Protein AF-A0A843FYZ8-F1 (afdb_monomer_lite)

Radius of gyration: 21.65 Å; chains: 1; bounding box: 60×44×58 Å

Structure (mmCIF, N/CA/C/O backbone):
data_AF-A0A843FYZ8-F1
#
_entry.id   AF-A0A843FYZ8-F1
#
loop_
_atom_site.group_PDB
_atom_site.id
_atom_site.type_symbol
_atom_site.label_atom_id
_atom_site.label_alt_id
_atom_site.label_comp_id
_atom_site.label_asym_id
_atom_site.label_entity_id
_atom_site.label_seq_id
_atom_site.pdbx_PDB_ins_code
_atom_site.Cartn_x
_atom_site.Cartn_y
_atom_site.Cartn_z
_atom_site.occupancy
_atom_site.B_iso_or_equiv
_atom_site.auth_seq_id
_atom_site.auth_comp_id
_atom_site.auth_asym_id
_atom_site.auth_atom_id
_atom_site.pdbx_PDB_model_num
ATOM 1 N N . MET A 1 1 ? 29.159 21.799 7.965 1.00 38.19 1 MET A N 1
ATOM 2 C CA . MET A 1 1 ? 28.535 21.183 6.776 1.00 38.19 1 MET A CA 1
ATOM 3 C C . MET A 1 1 ? 27.214 21.907 6.573 1.00 38.19 1 MET A C 1
ATOM 5 O O . MET A 1 1 ? 26.506 22.014 7.567 1.00 38.19 1 MET A O 1
ATOM 9 N N . PRO A 1 2 ? 26.897 22.479 5.401 1.00 47.19 2 PRO A N 1
ATOM 10 C CA . PRO A 1 2 ? 25.515 22.867 5.138 1.00 47.19 2 PRO A CA 1
ATOM 11 C C . PRO A 1 2 ? 24.650 21.601 5.172 1.00 47.19 2 PRO A C 1
ATOM 13 O O . PRO A 1 2 ? 25.085 20.563 4.667 1.00 47.19 2 PRO A O 1
ATOM 16 N N . ASP A 1 3 ? 23.478 21.662 5.805 1.00 55.66 3 ASP A N 1
ATOM 17 C CA . ASP A 1 3 ? 22.555 20.526 5.846 1.00 55.66 3 ASP A CA 1
ATOM 18 C C . ASP A 1 3 ? 22.168 20.144 4.412 1.00 55.66 3 ASP A C 1
ATOM 20 O O . ASP A 1 3 ? 21.651 20.959 3.647 1.00 55.66 3 ASP A O 1
ATOM 24 N N . GLN A 1 4 ? 22.438 18.893 4.031 1.00 59.31 4 GLN A N 1
ATOM 25 C CA . GLN A 1 4 ? 22.099 18.343 2.711 1.00 59.31 4 GLN A CA 1
ATOM 26 C C . GLN A 1 4 ? 20.587 18.178 2.506 1.00 59.31 4 GLN A C 1
ATOM 28 O O . GLN A 1 4 ? 20.157 17.779 1.429 1.00 59.31 4 GLN A O 1
ATOM 33 N N . TYR A 1 5 ? 19.779 18.491 3.518 1.00 59.81 5 TYR A N 1
ATOM 34 C CA . TYR A 1 5 ? 18.338 18.317 3.517 1.00 59.81 5 TYR A CA 1
ATOM 35 C C . TYR A 1 5 ? 17.662 19.597 4.005 1.00 59.81 5 TYR A C 1
ATOM 37 O O . TYR A 1 5 ? 18.071 20.178 5.008 1.00 59.81 5 TYR A O 1
ATOM 45 N N . THR A 1 6 ? 16.595 20.001 3.327 1.00 61.44 6 THR A N 1
ATOM 46 C CA . THR A 1 6 ? 15.734 21.117 3.725 1.00 61.44 6 THR A CA 1
ATOM 47 C C . THR A 1 6 ? 14.332 20.591 3.968 1.00 61.44 6 THR A C 1
ATOM 49 O O . THR A 1 6 ? 13.833 19.770 3.202 1.00 61.44 6 THR A O 1
ATOM 52 N N . LEU A 1 7 ? 13.701 21.045 5.050 1.00 57.81 7 LEU A N 1
ATOM 53 C CA . LEU A 1 7 ? 12.300 20.763 5.328 1.00 57.81 7 LEU A CA 1
ATOM 54 C C . LEU A 1 7 ? 11.444 21.902 4.768 1.00 57.81 7 LEU A C 1
ATOM 56 O O . LEU A 1 7 ? 11.535 23.032 5.248 1.00 57.81 7 LEU A O 1
ATOM 60 N N . ASP A 1 8 ? 10.587 21.607 3.799 1.00 62.59 8 ASP A N 1
ATOM 61 C CA . ASP A 1 8 ? 9.520 22.520 3.408 1.00 62.59 8 ASP A CA 1
ATOM 62 C C . ASP A 1 8 ? 8.463 22.548 4.523 1.00 62.59 8 ASP A C 1
ATOM 64 O O . ASP A 1 8 ? 7.788 21.557 4.808 1.00 62.59 8 ASP A O 1
ATOM 68 N N . LEU A 1 9 ? 8.331 23.701 5.180 1.00 49.59 9 LEU A N 1
ATOM 69 C CA . LEU A 1 9 ? 7.416 23.906 6.304 1.00 49.59 9 LEU A CA 1
ATOM 70 C C . LEU A 1 9 ? 5.933 23.909 5.890 1.00 49.59 9 LEU A C 1
ATOM 72 O O . LEU A 1 9 ? 5.072 23.723 6.749 1.00 49.59 9 LEU A O 1
ATOM 76 N N . GLY A 1 10 ? 5.621 24.105 4.604 1.00 48.97 10 GLY A N 1
ATOM 77 C CA . GLY A 1 10 ? 4.259 24.056 4.071 1.00 48.97 10 GLY A CA 1
ATOM 78 C C . GLY A 1 10 ? 3.795 22.637 3.741 1.00 48.97 10 GLY A C 1
ATOM 79 O O . GLY A 1 10 ? 2.647 22.284 4.010 1.00 48.97 10 GLY A O 1
ATOM 80 N N . THR A 1 11 ? 4.686 21.806 3.194 1.00 53.88 11 THR A N 1
ATOM 81 C CA . THR A 1 11 ? 4.367 20.437 2.743 1.00 53.88 11 THR A CA 1
ATOM 82 C C . THR A 1 11 ? 4.866 19.342 3.692 1.00 53.88 11 THR A C 1
ATOM 84 O O . THR A 1 11 ? 4.416 18.200 3.606 1.00 53.88 11 THR A O 1
ATOM 87 N N . GLY A 1 12 ? 5.768 19.669 4.624 1.00 55.59 12 GLY A N 1
ATOM 88 C CA . GLY A 1 12 ? 6.480 18.702 5.465 1.00 55.59 12 GLY A CA 1
ATOM 89 C C . GLY A 1 12 ? 7.524 17.880 4.699 1.00 55.59 12 GLY A C 1
ATOM 90 O O . GLY A 1 12 ? 8.009 16.871 5.218 1.00 55.59 12 GLY A O 1
ATOM 91 N N . GLU A 1 13 ? 7.839 18.271 3.462 1.00 61.09 13 GLU A N 1
ATOM 92 C CA . GLU A 1 13 ? 8.731 17.547 2.564 1.00 61.09 13 GLU A CA 1
ATOM 93 C C . GLU A 1 13 ? 10.188 17.744 2.971 1.00 61.09 13 GLU A C 1
ATOM 95 O O . GLU A 1 13 ? 10.647 18.864 3.162 1.00 61.09 13 GLU A O 1
ATOM 100 N N . VAL A 1 14 ? 10.919 16.641 3.121 1.00 61.84 14 VAL A N 1
ATOM 101 C CA . VAL A 1 14 ? 12.376 16.677 3.242 1.00 61.84 14 VAL A CA 1
ATOM 102 C C . VAL A 1 14 ? 12.922 16.592 1.823 1.00 61.84 14 VAL A C 1
ATOM 104 O O . VAL A 1 14 ? 12.839 15.538 1.200 1.00 61.84 14 VAL A O 1
ATOM 107 N N . THR A 1 15 ? 13.424 17.703 1.298 1.00 61.81 15 THR A N 1
ATOM 108 C CA . THR A 1 15 ? 14.071 17.777 -0.015 1.00 61.81 15 THR A CA 1
ATOM 109 C C . THR A 1 15 ? 15.575 17.805 0.157 1.00 61.81 15 THR A C 1
ATOM 111 O O . THR A 1 15 ? 16.086 18.397 1.105 1.00 61.81 15 THR A O 1
ATOM 114 N N . THR A 1 16 ? 16.302 17.212 -0.771 1.00 57.88 16 THR A N 1
ATOM 115 C CA . THR A 1 16 ? 17.759 17.245 -0.789 1.00 57.88 16 THR A CA 1
ATOM 116 C C . THR A 1 16 ? 18.241 18.556 -1.413 1.00 57.88 16 THR A C 1
ATOM 118 O O . THR A 1 16 ? 17.739 19.004 -2.444 1.00 57.88 16 THR A O 1
ATOM 121 N N . ASN A 1 17 ? 19.205 19.212 -0.772 1.00 55.84 17 ASN A N 1
ATOM 122 C CA . ASN A 1 17 ? 19.838 20.423 -1.285 1.00 55.84 17 ASN A CA 1
ATOM 123 C C . ASN A 1 17 ? 20.802 20.056 -2.417 1.00 55.84 17 ASN A C 1
ATOM 125 O O . ASN A 1 17 ? 22.004 19.939 -2.198 1.00 55.84 17 ASN A O 1
ATOM 129 N N . GLY A 1 18 ? 20.264 19.874 -3.625 1.00 57.78 18 GLY A N 1
ATOM 130 C CA . GLY A 1 18 ? 21.040 19.848 -4.868 1.00 57.78 18 GLY A CA 1
ATOM 131 C C . GLY A 1 18 ? 21.046 18.532 -5.649 1.00 57.78 18 GLY A C 1
ATOM 132 O O . GLY A 1 18 ? 21.431 18.571 -6.812 1.00 57.78 18 GLY A O 1
ATOM 133 N N . ASP A 1 19 ? 20.581 17.413 -5.080 1.00 66.06 19 ASP A N 1
ATOM 134 C CA . ASP A 1 19 ? 20.495 16.128 -5.796 1.00 66.06 19 ASP A CA 1
ATOM 135 C C . ASP A 1 19 ? 19.184 15.377 -5.484 1.00 66.06 19 ASP A C 1
ATOM 137 O O . ASP A 1 19 ? 19.071 14.755 -4.421 1.00 66.06 19 ASP A O 1
ATOM 141 N N . PRO A 1 20 ? 18.183 15.413 -6.383 1.00 65.44 20 PRO A N 1
ATOM 142 C CA . PRO A 1 20 ? 16.882 14.781 -6.175 1.00 65.44 20 PRO A CA 1
ATOM 143 C C . PRO A 1 20 ? 16.930 13.244 -6.112 1.00 65.44 20 PRO A C 1
ATOM 145 O O . PRO A 1 20 ? 15.905 12.651 -5.774 1.00 65.44 20 PRO A O 1
ATOM 148 N N . SER A 1 21 ? 18.071 12.608 -6.410 1.00 69.81 21 SER A N 1
ATOM 149 C CA . SER A 1 21 ? 18.251 11.150 -6.347 1.00 69.81 21 SER A CA 1
ATOM 150 C C . SER A 1 21 ? 18.616 10.627 -4.951 1.00 69.81 21 SER A C 1
ATOM 152 O O . SER A 1 21 ? 18.482 9.433 -4.678 1.00 69.81 21 SER A O 1
ATOM 154 N N . LEU A 1 22 ? 19.033 11.508 -4.033 1.00 82.75 22 LEU A N 1
ATOM 155 C CA . LEU A 1 22 ? 19.468 11.098 -2.699 1.00 82.75 22 LEU A CA 1
ATOM 156 C C . LEU A 1 22 ? 18.329 10.442 -1.888 1.00 82.75 22 LEU A C 1
ATOM 158 O O . LEU A 1 22 ? 17.204 10.956 -1.872 1.00 82.75 22 LEU A O 1
ATOM 162 N N . PRO A 1 23 ? 18.612 9.350 -1.147 1.00 88.81 23 PRO A N 1
ATOM 163 C CA . PRO A 1 23 ? 17.621 8.701 -0.299 1.00 88.81 23 PRO A CA 1
ATOM 164 C C . PRO A 1 23 ? 17.065 9.621 0.796 1.00 88.81 23 PRO A C 1
ATOM 166 O O . PRO A 1 23 ? 17.806 10.338 1.469 1.00 88.81 23 PRO A O 1
ATOM 169 N N . ILE A 1 24 ? 15.754 9.548 1.032 1.00 90.81 24 ILE A N 1
ATOM 170 C CA . ILE A 1 24 ? 15.047 10.369 2.024 1.00 90.81 24 ILE A CA 1
ATOM 171 C C . ILE A 1 24 ? 14.396 9.473 3.079 1.00 90.81 24 ILE A C 1
ATOM 173 O O . ILE A 1 24 ? 13.648 8.551 2.754 1.00 90.81 24 ILE A O 1
ATOM 177 N N . LEU A 1 25 ? 14.618 9.777 4.362 1.00 94.50 25 LEU A N 1
ATOM 178 C CA . LEU A 1 25 ? 13.914 9.114 5.462 1.00 94.50 25 LEU A CA 1
ATOM 179 C C . LEU A 1 25 ? 12.438 9.547 5.500 1.00 94.50 25 LEU A C 1
ATOM 181 O O . LEU A 1 25 ? 12.120 10.732 5.615 1.00 94.50 25 LEU A O 1
ATOM 185 N N . VAL A 1 26 ? 11.536 8.569 5.484 1.00 96.06 26 VAL A N 1
ATOM 186 C CA . VAL A 1 26 ? 10.085 8.741 5.588 1.00 96.06 26 VAL A CA 1
ATOM 187 C C . VAL A 1 26 ? 9.601 8.170 6.919 1.00 96.06 26 VAL A C 1
ATOM 189 O O . VAL A 1 26 ? 9.803 6.994 7.222 1.00 96.06 26 VAL A O 1
ATOM 192 N N . TYR A 1 27 ? 8.946 9.013 7.716 1.00 96.44 27 TYR A N 1
ATOM 193 C CA . TYR A 1 27 ? 8.474 8.679 9.058 1.00 96.44 27 TYR A CA 1
ATOM 194 C C . TYR A 1 27 ? 7.263 9.528 9.452 1.00 96.44 27 TYR A C 1
ATOM 196 O O . TYR A 1 27 ? 7.016 10.587 8.870 1.00 96.44 27 TYR A O 1
ATOM 204 N N . ASN A 1 28 ? 6.521 9.070 10.462 1.00 93.56 28 ASN A N 1
ATOM 205 C CA . ASN A 1 28 ? 5.368 9.793 10.994 1.00 93.56 28 ASN A CA 1
ATOM 206 C C . ASN A 1 28 ? 5.788 10.780 12.088 1.00 93.56 28 ASN A C 1
ATOM 208 O O . ASN A 1 28 ? 6.308 10.403 13.151 1.00 93.56 28 ASN A O 1
ATOM 212 N N . ASP A 1 29 ? 5.515 12.052 11.825 1.00 92.12 29 ASP A N 1
ATOM 213 C CA . ASP A 1 29 ? 5.839 13.163 12.717 1.00 92.12 29 ASP A CA 1
ATOM 214 C C . ASP A 1 29 ? 4.674 14.142 12.871 1.00 92.12 29 ASP A C 1
ATOM 216 O O . ASP A 1 29 ? 4.414 14.638 13.965 1.00 92.12 29 ASP A O 1
ATOM 220 N N . SER A 1 30 ? 3.927 14.384 11.790 1.00 89.00 30 SER A N 1
ATOM 221 C CA . SER A 1 30 ? 2.800 15.313 11.779 1.00 89.00 30 SER A CA 1
ATOM 222 C C . SER A 1 30 ? 1.695 14.868 10.802 1.00 89.00 30 SER A C 1
ATOM 224 O O . SER A 1 30 ? 1.899 13.959 9.991 1.00 89.00 30 SER A O 1
ATOM 226 N N . PRO A 1 31 ? 0.514 15.517 10.817 1.00 81.38 31 PRO A N 1
ATOM 227 C CA . PRO A 1 31 ? -0.555 15.228 9.857 1.00 81.38 31 PRO A CA 1
ATOM 228 C C . PRO A 1 31 ? -0.165 15.419 8.383 1.00 81.38 31 PRO A C 1
ATOM 230 O O . PRO A 1 31 ? -0.776 14.804 7.514 1.00 81.38 31 PRO A O 1
ATOM 233 N N . THR A 1 32 ? 0.840 16.250 8.088 1.00 82.00 32 THR A N 1
ATOM 234 C CA . THR A 1 32 ? 1.353 16.467 6.724 1.00 82.00 32 THR A CA 1
ATOM 235 C C . THR A 1 32 ? 2.608 15.645 6.436 1.00 82.00 32 THR A C 1
ATOM 237 O O . THR A 1 32 ? 2.813 15.236 5.295 1.00 82.00 32 THR A O 1
ATOM 240 N N . LYS A 1 33 ? 3.395 15.315 7.469 1.00 90.62 33 LYS A N 1
ATOM 241 C CA . LYS A 1 33 ? 4.614 14.505 7.388 1.00 90.62 33 LYS A CA 1
ATOM 242 C C . LYS A 1 33 ? 4.388 13.104 7.959 1.00 90.62 33 LYS A C 1
ATOM 244 O O . LYS A 1 33 ? 4.573 12.860 9.155 1.00 90.62 33 LYS A O 1
ATOM 249 N N . ASN A 1 34 ? 3.967 12.200 7.081 1.00 94.69 34 ASN A N 1
ATOM 250 C CA . ASN A 1 34 ? 3.718 10.794 7.384 1.00 94.69 34 ASN A CA 1
ATOM 251 C C . ASN A 1 34 ? 3.919 9.905 6.147 1.00 94.69 34 ASN A C 1
ATOM 253 O O . ASN A 1 34 ? 4.093 10.393 5.025 1.00 94.69 34 ASN A O 1
ATOM 257 N N . VAL A 1 35 ?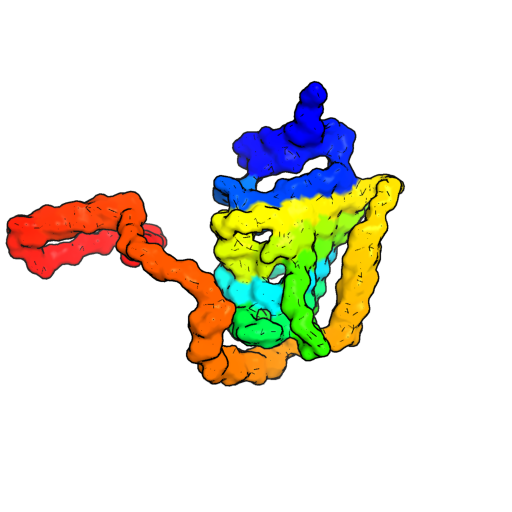 3.913 8.591 6.370 1.00 97.50 35 VAL A N 1
ATOM 258 C CA . VAL A 1 35 ? 4.141 7.576 5.333 1.00 97.50 35 VAL A CA 1
ATOM 259 C C . VAL A 1 35 ? 3.067 7.647 4.248 1.00 97.50 35 VAL A C 1
ATOM 261 O O . VAL A 1 35 ? 3.399 7.582 3.064 1.00 97.50 35 VAL A O 1
ATOM 264 N N . PHE A 1 36 ? 1.798 7.858 4.621 1.00 97.81 36 PHE A N 1
ATOM 265 C CA . PHE A 1 36 ? 0.726 8.047 3.641 1.00 97.81 36 PHE A CA 1
ATOM 266 C C . PHE A 1 36 ? 1.010 9.216 2.696 1.00 97.81 36 PHE A C 1
ATOM 268 O O . PHE A 1 36 ? 0.926 9.043 1.483 1.00 97.81 36 PHE A O 1
ATOM 275 N N . SER A 1 37 ? 1.369 10.390 3.225 1.00 95.88 37 SER A N 1
ATOM 276 C CA . SER A 1 37 ? 1.681 11.569 2.413 1.00 95.88 37 SER A CA 1
ATOM 277 C C . SER A 1 37 ? 2.813 11.296 1.422 1.00 95.88 37 SER A C 1
ATOM 279 O O . SER A 1 37 ? 2.736 11.741 0.278 1.00 95.88 37 SER A O 1
ATOM 281 N N . ALA A 1 38 ? 3.840 10.543 1.833 1.00 96.50 38 ALA A N 1
ATOM 282 C CA . ALA A 1 38 ? 4.947 10.171 0.957 1.00 96.50 38 ALA A CA 1
ATOM 283 C C . ALA A 1 38 ? 4.490 9.246 -0.184 1.00 96.50 38 ALA A C 1
ATOM 285 O O . ALA A 1 38 ? 4.711 9.578 -1.345 1.00 96.50 38 ALA A O 1
ATOM 286 N N . ILE A 1 39 ? 3.782 8.154 0.127 1.00 98.12 39 ILE A N 1
ATOM 287 C CA . ILE A 1 39 ? 3.234 7.223 -0.879 1.00 98.12 39 ILE A CA 1
ATOM 288 C C . ILE A 1 39 ? 2.266 7.950 -1.822 1.00 98.12 39 ILE A C 1
ATOM 290 O O . ILE A 1 39 ? 2.342 7.807 -3.037 1.00 98.12 39 ILE A O 1
ATOM 294 N N . ASN A 1 40 ? 1.364 8.770 -1.278 1.00 97.00 40 ASN A N 1
ATOM 295 C CA . ASN A 1 40 ? 0.369 9.507 -2.055 1.00 97.00 40 ASN A CA 1
ATOM 296 C C . ASN A 1 40 ? 1.007 10.538 -2.998 1.00 97.00 40 ASN A C 1
ATOM 298 O O . ASN A 1 40 ? 0.447 10.836 -4.049 1.00 97.00 40 ASN A O 1
ATOM 302 N N . ARG A 1 41 ? 2.168 11.096 -2.640 1.00 95.00 41 ARG A N 1
ATOM 303 C CA . ARG A 1 41 ? 2.920 11.990 -3.526 1.00 95.00 41 ARG A CA 1
ATOM 304 C C . ARG A 1 41 ? 3.511 11.235 -4.712 1.00 95.00 41 ARG A C 1
ATOM 306 O O . ARG A 1 41 ? 3.396 11.731 -5.827 1.00 95.00 41 ARG A O 1
ATOM 313 N N . GLU A 1 42 ? 4.091 10.059 -4.486 1.00 96.38 42 GLU A N 1
ATOM 314 C CA . GLU A 1 42 ? 4.625 9.228 -5.572 1.00 96.38 42 GLU A CA 1
ATOM 315 C C . GLU A 1 42 ? 3.493 8.703 -6.476 1.00 96.38 42 GLU A C 1
ATOM 317 O O . GLU A 1 42 ? 3.574 8.833 -7.695 1.00 96.38 42 GLU A O 1
ATOM 322 N N . LEU A 1 43 ? 2.362 8.263 -5.901 1.00 97.50 43 LEU A N 1
ATOM 323 C CA . LEU A 1 43 ? 1.168 7.857 -6.663 1.00 97.50 43 LEU A CA 1
ATOM 324 C C . LEU A 1 43 ? 0.641 8.949 -7.604 1.00 97.50 43 LEU A C 1
ATOM 326 O O . LEU A 1 43 ? 0.173 8.651 -8.697 1.00 97.50 43 LEU A O 1
ATO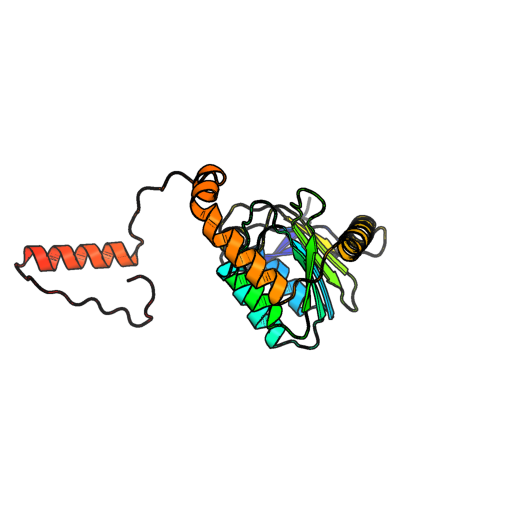M 330 N N . ARG A 1 44 ? 0.714 10.221 -7.194 1.00 96.38 44 ARG A N 1
ATOM 331 C CA . ARG A 1 44 ? 0.284 11.366 -8.017 1.00 96.38 44 ARG A CA 1
ATOM 332 C C . ARG A 1 44 ? 1.198 11.649 -9.207 1.00 96.38 44 ARG A C 1
ATOM 334 O O . ARG A 1 44 ? 0.801 12.417 -10.078 1.00 96.38 44 ARG A O 1
ATOM 341 N N . ARG A 1 45 ? 2.413 11.101 -9.212 1.00 94.62 45 ARG A N 1
ATOM 342 C CA . ARG A 1 45 ? 3.439 11.340 -10.238 1.00 94.62 45 ARG A CA 1
ATOM 343 C C . ARG A 1 45 ? 3.689 10.112 -11.116 1.00 94.62 45 ARG A C 1
ATOM 345 O O . ARG A 1 45 ? 4.232 10.254 -12.205 1.00 94.62 45 ARG A O 1
ATOM 352 N N . CYS A 1 46 ? 3.297 8.923 -10.665 1.00 96.56 46 CYS A N 1
ATOM 353 C CA . CYS A 1 46 ? 3.530 7.677 -11.387 1.00 96.56 46 CYS A CA 1
ATOM 354 C C . CYS A 1 46 ? 2.466 7.385 -12.459 1.00 96.56 46 CYS A C 1
ATOM 356 O O . CYS A 1 46 ? 1.328 7.843 -12.375 1.00 96.56 46 CYS A O 1
ATOM 358 N N . LYS A 1 47 ? 2.842 6.567 -13.443 1.00 97.81 47 LYS A N 1
ATOM 359 C CA . LYS A 1 47 ? 1.958 5.910 -14.419 1.00 97.81 47 LYS A CA 1
ATOM 360 C C . LYS A 1 47 ? 1.585 4.499 -13.985 1.00 97.81 47 LYS A C 1
ATOM 362 O O . LYS A 1 47 ? 0.486 4.028 -14.273 1.00 97.81 47 LYS A O 1
ATOM 367 N N . SER A 1 48 ? 2.485 3.830 -13.276 1.00 98.56 48 SER A N 1
ATOM 368 C CA . SER A 1 48 ? 2.213 2.531 -12.680 1.00 98.56 48 SER A CA 1
ATOM 369 C C . SER A 1 48 ? 2.891 2.367 -11.329 1.00 98.56 48 SER A C 1
ATOM 371 O O . SER A 1 48 ? 3.817 3.104 -10.983 1.00 98.56 48 SER A O 1
ATOM 373 N N . PHE A 1 49 ? 2.404 1.409 -10.545 1.00 98.81 49 PHE A N 1
ATOM 374 C CA . PHE A 1 49 ? 2.963 1.091 -9.236 1.00 98.81 49 PHE A CA 1
ATOM 375 C C . PHE A 1 49 ? 2.893 -0.404 -8.927 1.00 98.81 49 PHE A C 1
ATOM 377 O O . PHE A 1 49 ? 2.033 -1.133 -9.431 1.00 98.81 49 PHE A O 1
ATOM 384 N N . GLU A 1 50 ? 3.779 -0.840 -8.040 1.00 98.88 50 GLU A N 1
ATOM 385 C CA . GLU A 1 50 ? 3.903 -2.217 -7.577 1.00 98.88 50 GLU A CA 1
ATOM 386 C C . GLU A 1 50 ? 4.050 -2.225 -6.058 1.00 98.88 50 GLU A C 1
ATOM 388 O O . GLU A 1 50 ? 5.055 -1.773 -5.506 1.00 98.88 50 GLU A O 1
ATOM 393 N N . PHE A 1 51 ? 3.027 -2.703 -5.353 1.00 98.75 51 PHE A N 1
ATOM 394 C CA . PHE A 1 51 ? 3.041 -2.784 -3.893 1.00 98.75 51 PHE A CA 1
ATOM 395 C C . PHE A 1 51 ? 3.219 -4.228 -3.448 1.00 98.75 51 PHE A C 1
ATOM 397 O O . PHE A 1 51 ? 2.445 -5.106 -3.817 1.00 98.75 51 PHE A O 1
ATOM 404 N N . SER A 1 52 ? 4.218 -4.467 -2.607 1.00 98.38 52 SER A N 1
ATOM 405 C CA . SER A 1 52 ? 4.460 -5.743 -1.938 1.00 98.38 52 SER A CA 1
ATOM 406 C C . SER A 1 52 ? 4.295 -5.520 -0.443 1.00 98.38 52 SER A C 1
ATOM 408 O O . SER A 1 52 ? 5.193 -4.984 0.212 1.00 98.38 52 SER A O 1
ATOM 410 N N . VAL A 1 53 ? 3.114 -5.846 0.087 1.00 97.94 53 VAL A N 1
ATOM 411 C CA . VAL A 1 53 ? 2.749 -5.499 1.463 1.00 97.94 53 VAL A CA 1
ATOM 412 C C . VAL A 1 53 ? 1.998 -6.615 2.169 1.00 97.94 53 VAL A C 1
ATOM 414 O O . VAL A 1 53 ? 0.985 -7.132 1.698 1.00 97.94 53 VAL A O 1
ATOM 417 N N . ALA A 1 54 ? 2.505 -6.985 3.340 1.00 95.75 54 ALA A N 1
ATOM 418 C CA . ALA A 1 54 ? 1.966 -8.111 4.086 1.00 95.75 54 ALA A CA 1
ATOM 419 C C . ALA A 1 54 ? 0.532 -7.872 4.563 1.00 95.75 54 ALA A C 1
ATOM 421 O O . ALA A 1 54 ? -0.328 -8.720 4.352 1.00 95.75 54 ALA A O 1
ATOM 422 N N . PHE A 1 55 ? 0.277 -6.729 5.203 1.00 96.69 55 PHE A N 1
ATOM 423 C CA . PHE A 1 55 ? -0.969 -6.499 5.932 1.00 96.69 55 PHE A CA 1
ATOM 424 C C . PHE A 1 55 ? -1.720 -5.269 5.435 1.00 96.69 55 PHE A C 1
ATOM 426 O O . PHE A 1 55 ? -1.133 -4.198 5.256 1.00 96.69 55 PHE A O 1
ATOM 433 N N . ILE A 1 56 ? -3.032 -5.427 5.253 1.00 98.12 56 ILE A N 1
ATOM 434 C CA . ILE A 1 56 ? -3.919 -4.396 4.713 1.00 98.12 56 ILE A CA 1
ATOM 435 C C . ILE A 1 56 ? -5.184 -4.296 5.576 1.00 98.12 56 ILE A C 1
ATOM 437 O O . ILE A 1 56 ? -5.924 -5.268 5.712 1.00 98.12 56 ILE A O 1
ATOM 441 N N . THR A 1 57 ? -5.464 -3.119 6.142 1.00 97.81 57 THR A N 1
ATOM 442 C CA . THR A 1 57 ? -6.741 -2.830 6.825 1.00 97.81 57 THR A CA 1
ATOM 443 C C . THR A 1 57 ? -7.642 -1.950 5.964 1.00 97.81 57 THR A C 1
ATOM 445 O O . THR A 1 57 ? -7.163 -1.172 5.137 1.00 97.81 57 THR A O 1
ATOM 448 N N . ASP A 1 58 ? -8.958 -2.014 6.185 1.00 97.19 58 ASP A N 1
ATOM 449 C CA . ASP A 1 58 ? -9.970 -1.229 5.467 1.00 97.19 58 ASP A CA 1
ATOM 450 C C . ASP A 1 58 ? -9.674 0.266 5.595 1.00 97.19 58 ASP A C 1
ATOM 452 O O . ASP A 1 58 ? -9.661 1.011 4.613 1.00 97.19 58 ASP A O 1
ATOM 456 N N . SER A 1 59 ? -9.363 0.699 6.817 1.00 94.12 59 SER A N 1
ATOM 457 C CA . SER A 1 59 ? -9.007 2.085 7.123 1.00 94.12 59 SER A CA 1
ATOM 458 C C . SER A 1 59 ? -7.711 2.539 6.444 1.00 94.12 59 SER A C 1
ATOM 460 O O . SER A 1 59 ? -7.634 3.690 6.022 1.00 94.12 59 SER A O 1
ATOM 462 N N . GLY A 1 60 ? -6.718 1.654 6.304 1.00 96.94 60 GLY A N 1
ATOM 463 C CA . GLY A 1 60 ? -5.443 1.968 5.660 1.00 96.94 60 GLY A CA 1
ATOM 464 C C . GLY A 1 60 ? -5.550 2.075 4.139 1.00 96.94 60 GLY A C 1
ATOM 465 O O . GLY A 1 60 ? -4.990 2.996 3.551 1.00 96.94 60 GLY A O 1
ATOM 466 N N . ILE A 1 61 ? -6.289 1.164 3.495 1.00 98.19 61 ILE A N 1
ATOM 467 C CA . ILE A 1 61 ? -6.371 1.120 2.026 1.00 98.19 61 ILE A CA 1
ATOM 468 C C . ILE A 1 61 ? -7.382 2.114 1.445 1.00 98.19 61 ILE A C 1
ATOM 470 O O . ILE A 1 61 ? -7.225 2.568 0.313 1.00 98.19 61 ILE A O 1
ATOM 474 N N . THR A 1 62 ? -8.415 2.486 2.209 1.00 98.19 62 THR A N 1
ATOM 475 C CA . THR A 1 62 ? -9.525 3.323 1.717 1.00 98.19 62 THR A CA 1
ATOM 476 C C . THR A 1 62 ? -9.076 4.613 1.014 1.00 98.19 62 THR A C 1
ATOM 478 O O . THR A 1 62 ? -9.594 4.884 -0.074 1.00 98.19 62 THR A O 1
ATOM 481 N N . PRO A 1 63 ? -8.127 5.404 1.553 1.00 97.31 63 PRO A N 1
ATOM 482 C CA . PRO A 1 63 ? -7.646 6.604 0.871 1.00 97.31 63 PRO A CA 1
ATOM 483 C C . PRO A 1 63 ? -6.989 6.311 -0.488 1.00 97.31 63 PRO A C 1
ATOM 485 O O . PRO A 1 63 ? -7.227 7.043 -1.448 1.00 97.31 63 PRO A O 1
ATOM 488 N N . PHE A 1 64 ? -6.226 5.217 -0.600 1.00 98.19 64 PHE A N 1
ATOM 489 C CA . PHE A 1 64 ? -5.607 4.798 -1.861 1.00 98.19 64 PHE A CA 1
ATOM 490 C C . PHE A 1 64 ? -6.653 4.324 -2.872 1.00 98.19 64 PHE A C 1
ATOM 492 O O . PHE A 1 64 ? -6.631 4.770 -4.015 1.00 98.19 64 PHE A O 1
ATOM 499 N N . CYS A 1 65 ? -7.632 3.511 -2.455 1.00 97.94 65 CYS A N 1
ATOM 500 C CA . CYS A 1 65 ? -8.752 3.125 -3.320 1.00 97.94 65 CYS A CA 1
ATOM 501 C C . CYS A 1 65 ? -9.507 4.352 -3.850 1.00 97.94 65 CYS A C 1
ATOM 503 O O . CYS A 1 65 ? -9.883 4.387 -5.019 1.00 97.94 65 CYS A O 1
ATOM 505 N N . HIS A 1 66 ? -9.737 5.366 -3.008 1.00 97.31 66 HIS A N 1
ATOM 506 C CA . HIS A 1 66 ? -10.388 6.602 -3.442 1.00 97.31 66 HIS A CA 1
ATOM 507 C C . HIS A 1 66 ? -9.555 7.346 -4.493 1.00 97.31 66 HIS A C 1
ATOM 509 O O . HIS A 1 66 ? -10.107 7.793 -5.496 1.00 97.31 66 HIS A O 1
ATOM 515 N N . PHE A 1 67 ? -8.239 7.455 -4.298 1.00 97.44 67 PHE A N 1
ATOM 516 C CA . PHE A 1 67 ? -7.346 8.042 -5.296 1.00 97.44 67 PHE A CA 1
ATOM 517 C C . PHE A 1 67 ? -7.402 7.264 -6.621 1.00 97.44 67 PHE A C 1
ATOM 519 O O . PHE A 1 67 ? -7.712 7.850 -7.655 1.00 97.44 67 PHE A O 1
ATOM 526 N N . LEU A 1 68 ? -7.201 5.946 -6.581 1.00 98.00 68 LEU A N 1
ATOM 527 C CA . LEU A 1 68 ? -7.087 5.089 -7.767 1.00 98.00 68 LEU A CA 1
ATOM 528 C C . LEU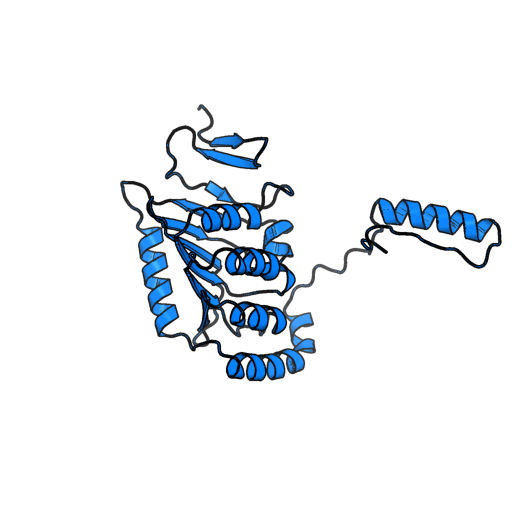 A 1 68 ? -8.389 4.978 -8.569 1.00 98.00 68 LEU A C 1
ATOM 530 O O . LEU A 1 68 ? -8.339 4.917 -9.793 1.00 98.00 68 LEU A O 1
ATOM 534 N N . LYS A 1 69 ? -9.559 5.042 -7.915 1.00 97.12 69 LYS A N 1
ATOM 535 C CA . LYS A 1 69 ? -10.860 5.128 -8.609 1.00 97.12 69 LYS A CA 1
ATOM 536 C C . LYS A 1 69 ? -11.002 6.393 -9.458 1.00 97.12 69 LYS A C 1
ATOM 538 O O . LYS A 1 69 ? -11.714 6.369 -10.457 1.00 97.12 69 LYS A O 1
ATOM 543 N N . ASN A 1 70 ? -10.352 7.485 -9.055 1.00 97.50 70 ASN A N 1
ATOM 544 C CA . ASN A 1 70 ? -10.391 8.766 -9.761 1.00 97.50 70 ASN A CA 1
ATOM 545 C C . ASN A 1 70 ? -9.238 8.944 -10.766 1.00 97.50 70 ASN A C 1
ATOM 547 O O . ASN A 1 70 ? -9.245 9.925 -11.501 1.00 97.50 70 ASN A O 1
ATOM 551 N N . HIS A 1 71 ? -8.275 8.017 -10.805 1.00 97.50 71 HIS A N 1
ATOM 552 C CA . HIS A 1 71 ? -7.106 8.057 -11.692 1.00 97.50 71 HIS A CA 1
ATOM 553 C C . HIS A 1 71 ? -6.966 6.712 -12.424 1.00 97.50 71 HIS A C 1
ATOM 555 O O . HIS A 1 71 ? -6.064 5.928 -12.123 1.00 97.50 71 HIS A O 1
ATOM 561 N N . PRO A 1 72 ? -7.899 6.386 -13.342 1.00 96.31 72 PRO A N 1
ATOM 562 C CA . PRO A 1 72 ? -7.898 5.109 -14.059 1.00 96.31 72 PRO A CA 1
ATOM 563 C C . PRO A 1 72 ? -6.696 4.937 -15.002 1.00 96.31 72 PRO A C 1
ATOM 565 O O . PRO A 1 72 ? -6.456 3.831 -15.476 1.00 96.31 72 PRO A O 1
ATOM 568 N N . ASP A 1 73 ? -5.964 6.015 -15.283 1.00 96.81 73 ASP A N 1
ATOM 569 C CA . ASP A 1 73 ? -4.712 6.038 -16.039 1.00 96.81 73 ASP A CA 1
ATOM 570 C C . ASP A 1 73 ? -3.507 5.515 -15.242 1.00 96.81 73 ASP A C 1
ATOM 572 O O . ASP A 1 73 ? -2.506 5.134 -15.845 1.00 96.81 73 ASP A O 1
ATOM 576 N N . VAL A 1 74 ? -3.610 5.450 -13.910 1.00 98.12 74 VAL A N 1
ATOM 577 C CA . VAL A 1 74 ? -2.582 4.867 -13.040 1.00 98.12 74 VAL A CA 1
ATOM 578 C C . VAL A 1 74 ? -2.853 3.373 -12.873 1.00 98.12 74 VAL A C 1
ATOM 580 O O . VAL A 1 74 ? -3.877 2.997 -12.303 1.00 98.12 74 VAL A O 1
ATOM 583 N N . VAL A 1 75 ? -1.949 2.511 -13.345 1.00 98.44 75 VAL A N 1
ATOM 584 C CA . VAL A 1 75 ? -2.134 1.045 -13.331 1.00 98.44 75 VAL A CA 1
ATOM 585 C C . VAL A 1 75 ? -1.298 0.385 -12.235 1.00 98.44 75 VAL A C 1
ATOM 587 O O . VAL A 1 75 ? -0.105 0.641 -12.110 1.00 98.44 75 VAL A O 1
ATOM 590 N N . GLY A 1 76 ? -1.912 -0.483 -11.434 1.00 98.44 76 GLY A N 1
ATOM 591 C CA . GLY A 1 76 ? -1.297 -1.050 -10.236 1.00 98.44 76 GLY A CA 1
ATOM 592 C C . GLY A 1 76 ? -1.165 -2.566 -10.228 1.00 98.44 76 GLY A C 1
ATOM 593 O O . GLY A 1 76 ? -2.033 -3.285 -10.724 1.00 98.44 76 GLY A O 1
ATOM 594 N N . ARG A 1 77 ? -0.121 -3.053 -9.557 1.00 98.88 77 ARG A N 1
ATOM 595 C CA . ARG A 1 77 ? 0.028 -4.450 -9.131 1.00 98.88 77 ARG A CA 1
ATOM 596 C C . ARG A 1 77 ? 0.205 -4.504 -7.618 1.00 98.88 77 ARG A C 1
ATOM 598 O O . ARG A 1 77 ? 1.043 -3.794 -7.074 1.00 98.88 77 ARG A O 1
ATOM 605 N N . ILE A 1 78 ? -0.562 -5.341 -6.923 1.00 98.81 78 ILE A N 1
ATOM 606 C CA . ILE A 1 78 ? -0.444 -5.515 -5.468 1.00 98.81 78 ILE A CA 1
ATOM 607 C C . ILE A 1 78 ? -0.243 -6.991 -5.134 1.00 98.81 78 ILE A C 1
ATOM 609 O O . ILE A 1 78 ? -1.073 -7.822 -5.489 1.00 98.81 78 ILE A O 1
ATOM 613 N N . ILE A 1 79 ? 0.832 -7.311 -4.416 1.00 98.69 79 ILE A N 1
ATOM 614 C CA . ILE A 1 79 ? 1.031 -8.606 -3.761 1.00 98.69 79 ILE A CA 1
ATOM 615 C C . ILE A 1 79 ? 0.755 -8.440 -2.271 1.00 98.69 79 ILE A C 1
ATOM 617 O O . ILE A 1 79 ? 1.342 -7.581 -1.607 1.00 98.69 79 ILE A O 1
ATOM 621 N N . THR A 1 80 ? -0.106 -9.305 -1.747 1.00 98.25 80 THR A N 1
ATOM 622 C CA . THR A 1 80 ? -0.326 -9.481 -0.310 1.00 98.25 80 THR A CA 1
ATOM 623 C C . THR A 1 80 ? -0.216 -10.958 0.074 1.00 98.25 80 THR A C 1
ATOM 625 O O . THR A 1 80 ? 0.331 -11.759 -0.681 1.00 98.25 80 THR A O 1
ATOM 628 N N . THR A 1 81 ? -0.684 -11.343 1.257 1.00 96.94 81 THR A N 1
ATOM 629 C CA . THR A 1 81 ? -0.578 -12.710 1.777 1.00 96.94 81 THR A CA 1
ATOM 630 C C . THR A 1 81 ? -1.760 -13.062 2.677 1.00 96.94 81 THR A C 1
ATOM 632 O O . THR A 1 81 ? -2.444 -12.178 3.195 1.00 96.94 81 THR A O 1
ATOM 635 N N . ASP A 1 82 ? -1.983 -14.355 2.908 1.00 93.25 82 ASP A N 1
ATOM 636 C CA . ASP A 1 82 ? -2.861 -14.849 3.971 1.00 93.25 82 ASP A CA 1
ATOM 637 C C . ASP A 1 82 ? -2.111 -15.171 5.277 1.00 93.25 82 ASP A C 1
ATOM 639 O O . ASP A 1 82 ? -2.718 -15.648 6.240 1.00 93.25 82 ASP A O 1
ATOM 643 N N . TYR A 1 83 ? -0.810 -14.863 5.346 1.00 88.12 83 TYR A N 1
ATOM 644 C CA . TYR A 1 83 ? 0.014 -15.017 6.543 1.00 88.12 83 TYR A CA 1
ATOM 645 C C . TYR A 1 83 ? -0.612 -14.330 7.769 1.00 88.12 83 TYR A C 1
ATOM 647 O O . TYR A 1 83 ? -1.032 -13.172 7.714 1.00 88.12 83 TYR A O 1
ATOM 655 N N . LEU A 1 84 ? -0.695 -15.070 8.884 1.00 85.12 84 LEU A N 1
ATOM 656 C CA . LEU A 1 84 ? -1.379 -14.689 10.137 1.00 85.12 84 LEU A CA 1
ATOM 657 C C . LEU A 1 84 ? -2.854 -14.279 9.978 1.00 85.12 84 LEU A C 1
ATOM 659 O O . LEU A 1 84 ? -3.476 -13.815 10.934 1.00 85.12 84 LEU A O 1
ATOM 663 N N . GLN A 1 85 ? -3.413 -14.439 8.776 1.00 88.94 85 GLN A N 1
ATOM 664 C CA . GLN A 1 85 ? -4.748 -14.000 8.399 1.00 88.94 85 GLN A CA 1
ATOM 665 C C . GLN A 1 85 ? -5.032 -12.561 8.852 1.00 88.94 85 GLN A C 1
ATOM 667 O O . GLN A 1 85 ? -6.106 -12.279 9.357 1.00 88.94 85 GLN A O 1
ATOM 672 N N . PHE A 1 86 ? -4.062 -11.652 8.751 1.00 92.06 86 PHE A N 1
ATOM 673 C CA . PHE A 1 86 ? -4.202 -10.326 9.361 1.00 92.06 86 PHE A CA 1
ATOM 674 C C . PHE A 1 86 ? -5.086 -9.372 8.544 1.00 92.06 86 PHE A C 1
ATOM 676 O O . PHE A 1 86 ? -5.873 -8.622 9.123 1.00 92.06 86 PHE A O 1
ATOM 683 N N . SER A 1 87 ? -4.926 -9.359 7.216 1.00 95.12 87 SER A N 1
ATOM 684 C CA . SER A 1 87 ? -5.605 -8.405 6.332 1.00 95.12 87 SER A CA 1
ATOM 685 C C . SER A 1 87 ? -7.12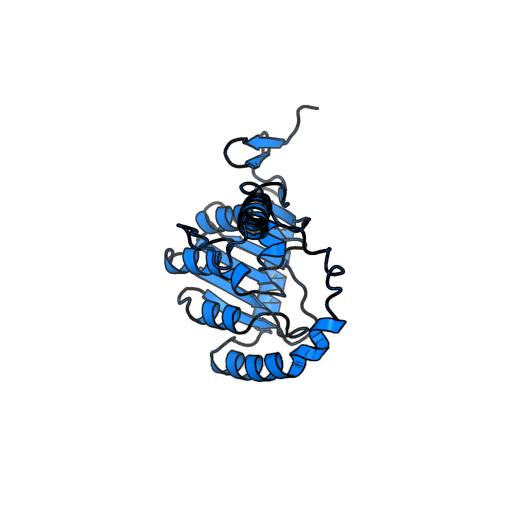7 -8.493 6.457 1.00 95.12 87 SER A C 1
ATOM 687 O O . SER A 1 87 ? -7.706 -9.569 6.461 1.00 95.12 87 SER A O 1
ATOM 689 N N . GLU A 1 88 ? -7.809 -7.357 6.559 1.00 95.62 88 GLU A N 1
ATOM 690 C CA . GLU A 1 88 ? -9.263 -7.358 6.743 1.00 95.62 88 GLU A CA 1
ATOM 691 C C . GLU A 1 88 ? -9.965 -7.775 5.433 1.00 95.62 88 GLU A C 1
ATOM 693 O O . GLU A 1 88 ? -9.716 -7.142 4.402 1.00 95.62 88 GLU A O 1
ATOM 698 N N . PRO A 1 89 ? -10.898 -8.752 5.431 1.00 97.00 89 PRO A N 1
ATOM 699 C CA . PRO A 1 89 ? -11.605 -9.175 4.217 1.00 97.00 89 PRO A CA 1
ATOM 700 C C . PRO A 1 89 ? -12.280 -8.010 3.487 1.00 97.00 89 PRO A C 1
ATOM 702 O O . PRO A 1 89 ? -12.253 -7.917 2.262 1.00 97.00 89 PRO A O 1
ATOM 705 N N . LYS A 1 90 ? -12.814 -7.046 4.246 1.00 97.38 90 LYS A N 1
ATOM 706 C CA . LYS A 1 90 ? -13.393 -5.808 3.711 1.00 97.38 90 LYS A CA 1
ATOM 707 C C . LYS A 1 90 ? -12.385 -4.965 2.917 1.00 97.38 90 LYS A C 1
ATOM 709 O O . LYS A 1 90 ? -12.758 -4.371 1.907 1.00 97.38 90 LYS A O 1
ATOM 714 N N . ALA A 1 91 ? -11.124 -4.922 3.346 1.00 98.00 91 ALA A N 1
ATOM 715 C CA . ALA A 1 91 ? -10.053 -4.233 2.633 1.00 98.00 91 ALA A CA 1
ATOM 716 C C . ALA A 1 91 ? -9.747 -4.921 1.296 1.00 98.00 91 ALA A C 1
ATOM 718 O O . ALA A 1 91 ? -9.623 -4.253 0.271 1.00 98.00 91 ALA A O 1
ATOM 719 N N . LEU A 1 92 ? -9.695 -6.257 1.299 1.00 98.38 92 LEU A N 1
ATOM 720 C CA . LEU A 1 92 ? -9.448 -7.055 0.097 1.00 98.38 92 LEU A CA 1
ATOM 721 C C . LEU A 1 92 ? -10.588 -6.909 -0.919 1.00 98.38 92 LEU A C 1
ATOM 723 O O . LEU A 1 92 ? -10.331 -6.666 -2.094 1.00 98.38 92 LEU A O 1
ATOM 727 N N . LYS A 1 93 ? -11.848 -6.929 -0.465 1.00 98.44 93 LYS A N 1
ATOM 728 C CA . LYS A 1 93 ? -13.021 -6.656 -1.317 1.00 98.44 93 LYS A CA 1
ATOM 729 C C . LYS A 1 93 ? -12.931 -5.287 -1.997 1.00 98.44 93 LYS A C 1
ATOM 731 O O . LYS A 1 93 ? -13.182 -5.183 -3.191 1.00 98.44 93 LYS A O 1
ATOM 736 N N . LYS A 1 94 ? -12.505 -4.242 -1.275 1.00 98.19 94 LYS A N 1
ATOM 737 C CA . LYS A 1 94 ? -12.311 -2.899 -1.855 1.00 98.19 94 LYS A CA 1
ATOM 738 C C . LYS A 1 94 ? -11.231 -2.844 -2.927 1.00 98.19 94 LYS A C 1
ATOM 740 O O . LYS A 1 94 ? -11.351 -2.042 -3.851 1.00 98.19 94 LYS A O 1
ATOM 745 N N . LEU A 1 95 ? -10.180 -3.649 -2.794 1.00 98.31 95 LEU A N 1
ATOM 746 C CA . LEU A 1 95 ? -9.152 -3.758 -3.823 1.00 98.31 95 LEU A CA 1
ATOM 747 C C . LEU A 1 95 ? -9.716 -4.383 -5.103 1.00 98.31 95 LEU A C 1
ATOM 749 O O . LEU A 1 95 ? -9.446 -3.864 -6.180 1.00 98.31 95 LEU A O 1
ATOM 753 N N . LEU A 1 96 ? -10.570 -5.408 -4.990 1.00 97.88 96 LEU A N 1
ATOM 754 C CA . LEU A 1 96 ? -11.230 -6.035 -6.147 1.00 97.88 96 LEU A CA 1
ATOM 755 C C . LEU A 1 96 ? -12.180 -5.093 -6.908 1.00 97.88 96 LEU A C 1
ATOM 757 O O . LEU A 1 96 ? -12.491 -5.336 -8.071 1.00 97.88 96 LEU A O 1
ATOM 761 N N . GLU A 1 97 ? -12.638 -4.003 -6.287 1.00 97.69 97 GLU A N 1
ATOM 762 C CA . GLU A 1 97 ? -13.450 -2.983 -6.965 1.00 97.69 97 GLU A CA 1
ATOM 763 C C . GLU A 1 97 ? -12.633 -2.096 -7.929 1.00 97.69 97 GLU A C 1
ATOM 765 O O . GLU A 1 97 ? -13.218 -1.350 -8.723 1.00 97.69 97 GLU A O 1
ATOM 770 N N . LEU A 1 98 ? -11.298 -2.118 -7.848 1.00 98.00 98 LEU A N 1
ATOM 771 C CA . LEU A 1 98 ? -10.413 -1.309 -8.686 1.00 98.00 98 LEU A CA 1
ATOM 772 C C . LEU A 1 98 ? -10.172 -2.000 -10.032 1.00 98.00 98 LEU A C 1
ATOM 774 O O . LEU A 1 98 ? -9.579 -3.068 -10.104 1.00 98.00 98 LEU A O 1
ATOM 778 N N . LYS A 1 99 ? -10.590 -1.361 -11.129 1.00 97.31 99 LYS A N 1
ATOM 779 C CA . LYS A 1 99 ? -10.430 -1.915 -12.489 1.00 97.31 99 LYS A CA 1
ATOM 780 C C . LYS A 1 99 ? -9.008 -1.795 -13.038 1.00 97.31 99 LYS A C 1
ATOM 782 O O . LYS A 1 99 ? -8.654 -2.494 -13.978 1.00 97.31 99 LYS A O 1
ATOM 787 N N . ASN A 1 100 ? -8.236 -0.867 -12.488 1.00 98.06 100 ASN A N 1
ATOM 788 C CA . ASN A 1 100 ? -6.872 -0.531 -12.879 1.00 98.06 100 ASN A CA 1
ATOM 789 C C . ASN A 1 100 ? -5.817 -1.189 -11.978 1.00 98.06 100 ASN A C 1
ATOM 791 O O . ASN A 1 100 ? -4.644 -0.850 -12.092 1.00 98.06 100 ASN A O 1
ATOM 795 N N . VAL A 1 101 ? -6.205 -2.097 -11.075 1.00 98.56 101 VAL A N 1
ATOM 796 C CA . VAL A 1 101 ? -5.277 -2.749 -10.143 1.00 98.56 101 VAL A CA 1
ATOM 797 C C . VAL A 1 101 ? -5.484 -4.257 -10.155 1.00 98.56 101 VAL A C 1
ATOM 799 O O . VAL A 1 101 ? -6.573 -4.735 -9.854 1.00 98.56 101 VAL A O 1
ATOM 802 N N . GLU A 1 102 ? -4.426 -5.012 -10.444 1.00 98.69 102 GLU A N 1
ATOM 803 C CA . GLU A 1 102 ? -4.414 -6.463 -10.243 1.00 98.69 102 GLU A CA 1
ATOM 804 C C . GLU A 1 102 ? -3.860 -6.778 -8.852 1.00 98.69 102 GLU A C 1
ATOM 806 O O . GLU A 1 102 ? -2.824 -6.250 -8.441 1.00 98.69 102 GLU A O 1
ATOM 811 N N . CYS A 1 103 ? -4.548 -7.652 -8.123 1.00 98.62 103 CYS A N 1
ATOM 812 C CA . CYS A 1 103 ? -4.121 -8.109 -6.809 1.00 98.62 103 CYS A CA 1
ATOM 813 C C . CYS A 1 103 ? -3.810 -9.604 -6.845 1.00 98.62 103 CYS A C 1
ATOM 815 O O . CYS A 1 103 ? -4.565 -10.399 -7.408 1.00 98.62 103 CYS A O 1
ATOM 817 N N . ARG A 1 104 ? -2.709 -9.990 -6.204 1.00 98.69 104 ARG A N 1
ATOM 818 C CA . ARG A 1 104 ? -2.287 -11.379 -6.045 1.00 98.69 104 ARG A CA 1
ATOM 819 C C . ARG A 1 104 ? -1.927 -11.691 -4.603 1.00 98.69 104 ARG A C 1
ATOM 821 O O . ARG A 1 104 ? -1.574 -10.800 -3.828 1.00 98.69 104 ARG A O 1
ATOM 828 N N . VAL A 1 105 ? -1.997 -12.971 -4.257 1.00 98.25 105 VAL A N 1
ATOM 829 C CA . VAL A 1 105 ? -1.679 -13.467 -2.922 1.00 98.25 105 VAL A CA 1
ATOM 830 C C . VAL A 1 105 ? -0.510 -14.436 -2.976 1.00 98.25 105 VAL A C 1
ATOM 832 O O . VAL A 1 105 ? -0.553 -15.461 -3.658 1.00 98.25 105 VAL A O 1
ATOM 835 N N . TYR A 1 106 ? 0.534 -14.117 -2.219 1.00 97.69 106 TYR A N 1
ATOM 836 C CA . TYR A 1 106 ? 1.677 -14.986 -2.008 1.00 97.69 106 TYR A CA 1
ATOM 837 C C . TYR A 1 106 ? 1.450 -15.880 -0.784 1.00 97.69 106 TYR A C 1
ATOM 839 O O . TYR A 1 106 ? 1.354 -15.398 0.349 1.00 97.69 106 TYR A O 1
ATOM 847 N N . THR A 1 107 ? 1.380 -17.191 -1.019 1.00 93.62 107 THR A N 1
ATOM 848 C CA . THR A 1 107 ? 1.061 -18.224 -0.012 1.00 93.62 107 THR A CA 1
ATOM 849 C C . THR A 1 107 ? 2.207 -19.219 0.217 1.00 93.62 107 THR A C 1
ATOM 851 O O . THR A 1 107 ? 2.086 -20.139 1.022 1.00 93.62 107 THR A O 1
ATOM 854 N N . LYS A 1 108 ? 3.337 -19.074 -0.495 1.00 89.50 108 LYS A N 1
ATOM 855 C CA . LYS A 1 108 ? 4.414 -20.086 -0.513 1.00 89.50 108 LYS A CA 1
ATOM 856 C C . LYS A 1 108 ? 5.323 -20.055 0.718 1.00 89.50 108 LYS A C 1
ATOM 858 O O . LYS A 1 108 ? 5.957 -21.060 1.027 1.00 89.50 108 LYS A O 1
ATOM 863 N N . ALA A 1 109 ? 5.403 -18.922 1.411 1.00 88.12 109 ALA A N 1
ATOM 864 C CA . ALA A 1 109 ? 6.211 -18.742 2.613 1.00 88.12 109 ALA A CA 1
ATOM 865 C C . ALA A 1 109 ? 5.641 -17.613 3.482 1.00 88.12 109 ALA A C 1
ATOM 867 O O . ALA A 1 109 ? 4.730 -16.895 3.068 1.00 88.12 109 ALA A O 1
ATOM 868 N N . ALA A 1 110 ? 6.213 -17.430 4.675 1.00 86.81 110 ALA A N 1
ATOM 869 C CA . ALA A 1 110 ? 5.933 -16.258 5.494 1.00 86.81 110 ALA A CA 1
ATOM 870 C C . ALA A 1 110 ? 6.298 -14.983 4.716 1.00 86.81 110 ALA A C 1
ATOM 872 O O . ALA A 1 110 ? 7.468 -14.717 4.440 1.00 86.81 110 ALA A O 1
ATOM 873 N N . PHE A 1 111 ? 5.283 -14.202 4.356 1.00 90.31 111 PHE A N 1
ATOM 874 C CA . PHE A 1 111 ? 5.427 -12.990 3.564 1.00 90.31 111 PHE A CA 1
ATOM 875 C C . PHE A 1 111 ? 5.265 -11.776 4.475 1.00 90.31 111 PHE A C 1
ATOM 877 O O . PHE A 1 111 ? 4.208 -11.547 5.063 1.00 90.31 111 PHE A O 1
ATOM 884 N N . HIS A 1 112 ? 6.342 -11.004 4.627 1.00 94.12 112 HIS A N 1
ATOM 885 C CA . HIS A 1 112 ? 6.363 -9.845 5.517 1.00 94.12 112 HIS A CA 1
ATOM 886 C C . HIS A 1 112 ? 6.989 -8.600 4.878 1.00 94.12 112 HIS A C 1
ATOM 888 O O . HIS A 1 112 ? 7.447 -7.701 5.583 1.00 94.12 112 HIS A O 1
ATOM 894 N N . THR A 1 113 ? 6.976 -8.506 3.552 1.00 96.06 113 THR A N 1
ATOM 895 C CA . THR A 1 113 ? 7.466 -7.329 2.824 1.00 96.06 113 THR A CA 1
ATOM 896 C C . THR A 1 113 ? 6.590 -6.096 3.088 1.00 96.06 113 THR A C 1
ATOM 898 O O . THR A 1 113 ? 5.429 -6.214 3.504 1.00 96.06 113 THR A O 1
ATOM 901 N N . LYS A 1 114 ? 7.193 -4.913 2.915 1.00 97.56 114 LYS A N 1
ATOM 902 C CA . LYS A 1 114 ? 6.549 -3.590 2.866 1.00 97.56 114 LYS A CA 1
ATOM 903 C C . LYS A 1 114 ? 7.342 -2.708 1.898 1.00 97.56 114 LYS A C 1
ATOM 905 O O . LYS A 1 114 ? 8.202 -1.925 2.303 1.00 97.56 114 LYS A O 1
ATOM 910 N N . GLY A 1 115 ? 7.116 -2.934 0.612 1.00 98.06 115 GLY A N 1
ATOM 911 C CA . GLY A 1 115 ? 7.730 -2.194 -0.483 1.00 98.06 115 GLY A CA 1
ATOM 912 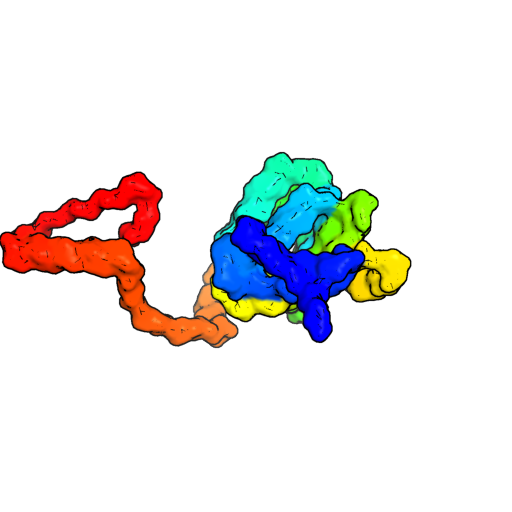C C . GLY A 1 115 ? 6.663 -1.542 -1.350 1.00 98.06 115 GLY A C 1
ATOM 913 O O . GLY A 1 115 ? 5.653 -2.170 -1.671 1.00 98.06 115 GLY A O 1
ATOM 914 N N . TYR A 1 116 ? 6.906 -0.293 -1.722 1.00 98.69 116 TYR A N 1
ATOM 915 C CA . TYR A 1 116 ? 6.046 0.513 -2.573 1.00 98.69 116 TYR A CA 1
ATOM 916 C C . TYR A 1 116 ? 6.898 1.070 -3.703 1.00 98.69 116 TYR A C 1
ATOM 918 O O . TYR A 1 116 ? 7.706 1.971 -3.483 1.00 98.69 116 TYR A O 1
ATOM 926 N N . LEU A 1 117 ? 6.751 0.491 -4.885 1.00 98.31 117 LEU A N 1
ATOM 927 C CA . LEU A 1 117 ? 7.491 0.872 -6.072 1.00 98.31 117 LEU A CA 1
ATOM 928 C C . LEU A 1 117 ? 6.580 1.662 -7.012 1.00 98.31 117 LEU A C 1
ATOM 930 O O . LEU A 1 117 ? 5.406 1.327 -7.178 1.00 98.31 117 LEU A O 1
ATOM 934 N N . PHE A 1 118 ? 7.119 2.712 -7.612 1.00 97.94 118 PHE A N 1
ATOM 935 C CA . PHE A 1 118 ? 6.404 3.628 -8.489 1.00 97.94 118 PHE A CA 1
ATOM 936 C C . PHE A 1 118 ? 7.219 3.852 -9.753 1.00 97.94 118 PHE A C 1
ATOM 938 O O . PHE A 1 118 ? 8.435 4.000 -9.676 1.00 97.94 118 PHE A O 1
ATOM 945 N N . HIS A 1 119 ? 6.547 3.935 -10.896 1.00 96.56 119 HIS A N 1
ATOM 946 C CA . HIS A 1 119 ? 7.176 4.161 -12.193 1.00 96.56 119 HIS A CA 1
ATOM 947 C C . HIS A 1 119 ? 6.550 5.372 -12.866 1.00 96.56 119 HIS A C 1
ATOM 949 O O . HIS A 1 119 ? 5.329 5.445 -13.027 1.00 96.56 119 HIS A O 1
ATOM 955 N N . SER A 1 120 ? 7.379 6.325 -13.267 1.00 92.94 120 SER A N 1
ATOM 956 C CA . SER A 1 120 ? 6.977 7.533 -13.985 1.00 92.94 120 SER A CA 1
ATOM 957 C C . SER A 1 120 ? 7.830 7.721 -15.237 1.00 92.94 120 SER A C 1
ATOM 959 O O . SER A 1 120 ? 8.828 7.026 -15.426 1.00 92.94 120 SER A O 1
ATOM 961 N N . ASP A 1 121 ? 7.463 8.695 -16.067 1.00 88.25 121 ASP A N 1
ATOM 962 C CA . ASP A 1 121 ? 8.267 9.085 -17.232 1.00 88.25 121 ASP A CA 1
ATOM 963 C C . ASP A 1 121 ? 9.640 9.664 -16.819 1.00 88.25 121 ASP A C 1
ATOM 965 O O . ASP A 1 121 ? 10.583 9.648 -17.604 1.00 88.25 121 ASP A O 1
ATOM 969 N N . GLU A 1 122 ? 9.759 10.148 -15.576 1.00 84.62 122 GLU A N 1
ATOM 970 C CA . GLU A 1 122 ? 10.978 10.735 -14.999 1.00 84.62 122 GLU A CA 1
ATOM 971 C C . GLU A 1 122 ? 11.860 9.697 -14.277 1.00 84.62 122 GLU A C 1
ATOM 973 O O . GLU A 1 122 ? 12.929 10.039 -13.778 1.00 84.62 122 GLU A O 1
ATOM 978 N N . GLY A 1 123 ? 11.425 8.433 -14.210 1.00 89.31 123 GLY A N 1
ATOM 979 C CA . GLY A 1 123 ? 12.125 7.345 -13.524 1.00 89.31 123 GLY A CA 1
ATOM 980 C C . GLY A 1 123 ? 11.271 6.631 -12.474 1.00 89.31 123 GLY A C 1
ATOM 981 O O . GLY A 1 123 ? 10.080 6.923 -12.298 1.00 89.31 123 GLY A O 1
ATOM 982 N N . SER A 1 124 ? 11.892 5.674 -11.783 1.00 93.00 124 SER A N 1
ATOM 983 C CA . SER A 1 124 ? 11.259 4.889 -10.722 1.00 93.00 124 SER A CA 1
ATOM 984 C C . SER A 1 124 ? 11.556 5.465 -9.332 1.00 93.00 124 SER A C 1
ATOM 986 O O . SER A 1 124 ? 12.562 6.139 -9.106 1.00 93.00 124 SER A O 1
ATOM 988 N N . SER A 1 125 ? 10.699 5.173 -8.361 1.00 94.88 125 SER A N 1
ATOM 989 C CA . SER A 1 125 ? 10.975 5.419 -6.945 1.00 94.88 125 SER A CA 1
ATOM 990 C C . SER A 1 125 ? 10.512 4.248 -6.089 1.00 94.88 125 SER A C 1
ATOM 992 O O . SER A 1 125 ? 9.547 3.561 -6.416 1.00 94.88 125 SER A O 1
ATOM 994 N N . LEU A 1 126 ? 11.220 3.999 -4.992 1.00 96.56 126 LEU A N 1
ATOM 995 C CA . LEU A 1 126 ? 10.969 2.911 -4.058 1.00 96.56 126 LEU A CA 1
ATOM 996 C C . LEU A 1 126 ? 10.877 3.466 -2.641 1.00 96.56 126 LEU A C 1
ATOM 998 O O . LEU A 1 126 ? 11.856 3.980 -2.106 1.00 96.56 126 LEU A O 1
ATOM 1002 N N . ILE A 1 127 ? 9.728 3.279 -2.000 1.00 97.75 127 ILE A N 1
ATOM 1003 C CA . ILE A 1 127 ? 9.581 3.433 -0.554 1.00 97.75 127 ILE A CA 1
ATOM 1004 C C . ILE A 1 127 ? 9.606 2.038 0.070 1.00 97.75 127 ILE A C 1
ATOM 1006 O O . ILE A 1 127 ? 8.755 1.204 -0.231 1.00 97.75 127 ILE A O 1
ATOM 1010 N N . ILE A 1 128 ? 10.567 1.775 0.952 1.00 97.50 128 ILE A N 1
ATOM 1011 C CA . ILE A 1 128 ? 10.720 0.477 1.625 1.00 97.50 128 ILE A CA 1
ATOM 1012 C C . ILE A 1 128 ? 11.003 0.665 3.117 1.00 97.50 128 ILE A C 1
ATOM 1014 O O . ILE A 1 128 ? 11.758 1.560 3.504 1.00 97.50 128 ILE A O 1
ATOM 1018 N N . GLY A 1 129 ? 10.393 -0.161 3.972 1.00 96.06 129 GLY A N 1
ATOM 1019 C CA . GLY A 1 129 ? 10.591 -0.054 5.419 1.00 96.06 129 GLY A CA 1
ATOM 1020 C C . GLY A 1 129 ? 9.639 -0.897 6.260 1.00 96.06 129 GLY A C 1
ATOM 1021 O O . GLY A 1 129 ? 9.368 -2.055 5.944 1.00 96.06 129 GLY A O 1
ATOM 1022 N N . SER A 1 130 ? 9.171 -0.337 7.376 1.00 95.00 130 SER A N 1
ATOM 1023 C CA . SER A 1 130 ? 8.349 -1.046 8.365 1.00 95.00 130 SER A CA 1
ATOM 1024 C C . SER A 1 130 ? 6.839 -0.987 8.098 1.00 95.00 130 SER A C 1
ATOM 1026 O O . SER A 1 130 ? 6.081 -1.777 8.669 1.00 95.00 130 SER A O 1
ATOM 1028 N N . SER A 1 131 ? 6.385 -0.088 7.220 1.00 97.62 131 SER A N 1
ATOM 1029 C CA . SER A 1 131 ? 4.981 0.327 7.193 1.00 97.62 131 SER A CA 1
ATOM 1030 C C . SER A 1 131 ? 4.096 -0.548 6.319 1.00 97.62 131 SER A C 1
ATOM 1032 O O . SER A 1 131 ? 4.226 -0.557 5.101 1.00 97.62 131 SER A O 1
ATOM 1034 N N . ASN A 1 132 ? 3.145 -1.247 6.938 1.00 98.25 132 ASN A N 1
ATOM 1035 C CA . ASN A 1 132 ? 2.041 -1.917 6.243 1.00 98.25 132 ASN A CA 1
ATOM 1036 C C . ASN A 1 132 ? 0.954 -0.908 5.804 1.00 98.25 132 ASN A C 1
ATOM 1038 O O . ASN A 1 132 ? 0.945 0.235 6.266 1.00 98.25 132 ASN A O 1
ATOM 1042 N N . ILE A 1 133 ? -0.022 -1.338 4.990 1.00 98.19 133 ILE A N 1
ATOM 1043 C CA . ILE A 1 133 ? -1.203 -0.523 4.646 1.00 98.19 133 ILE A CA 1
ATOM 1044 C C . ILE A 1 133 ? -2.226 -0.620 5.787 1.00 98.19 133 ILE A C 1
ATOM 1046 O O . ILE A 1 133 ? -3.296 -1.217 5.676 1.00 98.19 133 ILE A O 1
ATOM 1050 N N . THR A 1 134 ? -1.881 -0.034 6.929 1.00 97.12 134 THR A N 1
ATOM 1051 C CA . THR A 1 134 ? -2.785 0.115 8.073 1.00 97.12 134 THR A CA 1
ATOM 1052 C C . THR A 1 134 ? -2.866 1.579 8.473 1.00 97.12 134 THR A C 1
ATOM 1054 O O . THR A 1 134 ? -1.887 2.313 8.362 1.00 97.12 134 THR A O 1
ATOM 1057 N N . ASN A 1 135 ? -4.021 2.035 8.961 1.00 94.75 135 ASN A N 1
ATOM 1058 C CA . ASN A 1 135 ? -4.177 3.433 9.377 1.00 94.75 135 ASN A CA 1
ATOM 1059 C C . ASN A 1 135 ? -3.151 3.833 10.458 1.00 94.75 135 ASN A C 1
ATOM 1061 O O . ASN A 1 135 ? -2.618 4.937 10.443 1.00 94.75 135 ASN A O 1
ATOM 1065 N N . THR A 1 136 ? -2.821 2.920 11.374 1.00 91.88 136 THR A N 1
ATOM 1066 C CA . THR A 1 136 ? -1.809 3.155 12.414 1.00 91.88 136 THR A CA 1
ATOM 1067 C C . THR A 1 136 ? -0.404 3.296 11.842 1.00 91.88 136 THR A C 1
ATOM 1069 O O . THR A 1 136 ? 0.247 4.294 12.141 1.00 91.88 136 THR A O 1
ATOM 1072 N N . ALA A 1 137 ? 0.047 2.376 10.985 1.00 94.38 137 ALA A N 1
ATOM 1073 C CA . ALA A 1 137 ? 1.365 2.465 10.354 1.00 94.38 137 ALA A CA 1
ATOM 1074 C C . ALA A 1 137 ? 1.474 3.697 9.445 1.00 94.38 137 ALA A C 1
ATOM 1076 O O . ALA A 1 137 ? 2.459 4.422 9.472 1.00 94.38 137 ALA A O 1
ATOM 1077 N N . LEU A 1 138 ? 0.433 4.007 8.680 1.00 96.06 138 LEU A N 1
ATOM 1078 C CA . LEU A 1 138 ? 0.496 5.084 7.699 1.00 96.06 138 LEU A CA 1
ATOM 1079 C C . LEU A 1 138 ? 0.503 6.497 8.298 1.00 96.06 138 LEU A C 1
ATOM 1081 O O . LEU A 1 138 ? 1.031 7.404 7.655 1.00 96.06 138 LEU A O 1
ATOM 1085 N N . PHE A 1 139 ? -0.071 6.690 9.492 1.00 93.31 139 PHE A N 1
ATOM 1086 C CA . PHE A 1 139 ? -0.301 8.027 10.057 1.00 93.31 139 PHE A CA 1
ATOM 1087 C C . PHE A 1 139 ? 0.205 8.240 11.490 1.00 93.31 139 PHE A C 1
ATOM 1089 O O . PHE A 1 139 ? 0.466 9.385 11.859 1.00 93.31 139 PHE A O 1
ATOM 1096 N N . TYR A 1 140 ? 0.318 7.196 12.319 1.00 89.19 140 TYR A N 1
ATOM 1097 C CA . TYR A 1 140 ? 0.437 7.369 13.777 1.00 89.19 140 TYR A CA 1
ATOM 1098 C C . TYR A 1 140 ? 1.666 6.700 14.399 1.00 89.19 140 TYR A C 1
ATOM 1100 O O . TYR A 1 140 ? 2.321 7.299 15.254 1.00 89.19 140 TYR A O 1
ATOM 1108 N N . ASN A 1 141 ? 1.985 5.467 14.008 1.00 92.38 141 ASN A N 1
ATOM 1109 C CA . ASN A 1 141 ? 3.087 4.706 14.588 1.00 92.38 141 ASN A CA 1
ATOM 1110 C C . ASN A 1 141 ? 4.432 5.361 14.279 1.00 92.38 141 ASN A C 1
ATOM 1112 O O . ASN A 1 141 ? 4.588 6.055 13.276 1.00 92.38 141 ASN A O 1
ATOM 1116 N N . LYS A 1 142 ? 5.439 5.099 15.113 1.00 94.25 142 LYS A N 1
ATOM 1117 C CA . LYS A 1 142 ? 6.818 5.426 14.756 1.00 94.25 142 LYS A CA 1
ATOM 1118 C C . LYS A 1 142 ? 7.313 4.397 13.749 1.00 94.25 142 LYS A C 1
ATOM 1120 O O . LYS A 1 142 ? 7.589 3.258 14.096 1.00 94.25 142 LYS A O 1
ATOM 1125 N N . GLU A 1 143 ? 7.374 4.838 12.503 1.00 95.25 143 GLU A N 1
ATOM 1126 C CA . GLU A 1 143 ? 7.755 4.050 11.342 1.00 95.25 143 GLU A CA 1
ATOM 1127 C C . GLU A 1 143 ? 9.015 4.632 10.722 1.00 95.25 143 GLU A C 1
ATOM 1129 O O . GLU A 1 143 ? 9.144 5.857 10.638 1.00 95.25 143 GLU A O 1
ATOM 1134 N N . TRP A 1 144 ? 9.902 3.764 10.245 1.00 97.56 144 TRP A N 1
ATOM 1135 C CA . TRP A 1 144 ? 11.037 4.162 9.424 1.00 97.56 144 TRP A CA 1
ATOM 1136 C C . TRP A 1 144 ? 10.932 3.488 8.068 1.00 97.56 144 TRP A C 1
ATOM 1138 O O . TRP A 1 144 ? 10.847 2.266 7.955 1.00 97.56 144 TRP A O 1
ATOM 1148 N N . ASN A 1 145 ? 10.957 4.318 7.037 1.00 97.88 145 ASN A N 1
ATOM 1149 C CA . ASN A 1 145 ? 11.045 3.896 5.654 1.00 97.88 145 ASN A CA 1
ATOM 1150 C C . ASN A 1 145 ? 12.073 4.777 4.953 1.00 97.88 145 ASN A C 1
ATOM 1152 O O . ASN A 1 145 ? 12.336 5.901 5.383 1.00 97.88 145 ASN A O 1
ATOM 1156 N N . VAL A 1 146 ? 12.632 4.286 3.861 1.00 95.56 146 VAL A N 1
ATOM 1157 C CA . VAL A 1 146 ? 13.516 5.063 2.995 1.00 95.56 146 VAL A CA 1
ATOM 1158 C C . VAL A 1 146 ? 12.832 5.199 1.646 1.00 95.56 146 VAL A C 1
ATOM 1160 O O . VAL A 1 146 ? 12.367 4.200 1.104 1.00 95.56 146 VAL A O 1
ATOM 1163 N N . ASN A 1 147 ? 12.744 6.427 1.137 1.00 94.88 147 ASN A N 1
ATOM 1164 C CA . ASN A 1 147 ? 12.375 6.713 -0.243 1.00 94.88 147 ASN A CA 1
ATOM 1165 C C . ASN A 1 147 ? 13.654 6.854 -1.066 1.00 94.88 147 ASN A C 1
ATOM 1167 O O . ASN A 1 147 ? 14.477 7.720 -0.770 1.00 94.88 147 ASN A O 1
ATOM 1171 N N . ILE A 1 148 ? 13.813 6.002 -2.066 1.00 92.50 148 ILE A N 1
ATOM 1172 C CA . ILE A 1 148 ? 14.949 5.959 -2.980 1.00 92.50 148 ILE A CA 1
ATOM 1173 C C . ILE A 1 148 ? 14.407 6.294 -4.359 1.00 92.50 148 ILE A C 1
ATOM 1175 O O . ILE A 1 148 ? 13.426 5.694 -4.793 1.00 92.50 148 ILE A O 1
ATOM 1179 N N . LYS A 1 149 ? 15.025 7.248 -5.047 1.00 90.00 149 LYS A N 1
ATOM 1180 C CA . LYS A 1 149 ? 14.616 7.651 -6.391 1.00 90.00 149 LYS A CA 1
ATOM 1181 C C . LYS A 1 149 ? 15.661 7.231 -7.396 1.00 90.00 149 LYS A C 1
ATOM 1183 O O . LYS A 1 149 ? 16.842 7.180 -7.069 1.00 90.00 149 LYS A O 1
ATOM 1188 N N . SER A 1 150 ? 15.208 6.957 -8.610 1.00 83.25 150 SER A N 1
ATOM 1189 C CA . SER A 1 150 ? 16.102 6.652 -9.703 1.00 83.25 150 SER A CA 1
ATOM 1190 C C . SER A 1 150 ? 17.029 7.838 -10.004 1.00 83.25 150 SER A C 1
ATOM 1192 O O . SER A 1 150 ? 16.544 8.898 -10.386 1.00 83.25 150 SER A O 1
ATOM 1194 N N . GLY A 1 151 ? 18.342 7.667 -9.812 1.00 71.50 151 GLY A N 1
ATOM 1195 C CA . GLY A 1 151 ? 19.396 8.588 -10.263 1.00 71.50 151 GLY A CA 1
ATOM 1196 C C . GLY A 1 151 ? 20.152 8.073 -11.495 1.00 71.50 151 GLY A C 1
ATOM 1197 O O . GLY A 1 151 ? 19.933 6.935 -11.917 1.00 71.50 151 GLY A O 1
ATOM 1198 N N . ASP A 1 152 ? 21.041 8.905 -12.051 1.00 56.16 152 ASP A N 1
ATOM 1199 C CA . ASP A 1 152 ? 21.797 8.623 -13.288 1.00 56.16 152 ASP A CA 1
ATOM 1200 C C . ASP A 1 152 ? 22.874 7.527 -13.133 1.00 56.16 152 ASP A C 1
ATOM 1202 O O . ASP A 1 152 ? 23.268 6.912 -14.123 1.00 56.16 152 ASP A O 1
ATOM 1206 N N . GLU A 1 153 ? 23.332 7.228 -11.910 1.00 54.25 153 GLU A N 1
ATOM 1207 C CA . GLU A 1 153 ? 24.390 6.242 -11.654 1.00 54.25 153 GLU A CA 1
ATOM 1208 C C . GLU A 1 153 ? 23.980 5.303 -10.491 1.00 54.25 153 GLU A C 1
ATOM 1210 O O . GLU A 1 153 ? 23.944 5.705 -9.333 1.00 54.25 153 GLU A O 1
ATOM 1215 N N . ASP A 1 154 ? 23.653 4.042 -10.818 1.00 57.31 154 ASP A N 1
ATOM 1216 C CA . ASP A 1 154 ? 23.390 2.893 -9.918 1.00 57.31 154 ASP A CA 1
ATOM 1217 C C . ASP A 1 154 ? 22.051 2.809 -9.134 1.00 57.31 154 ASP A C 1
ATOM 1219 O O . ASP A 1 154 ? 22.014 2.729 -7.905 1.00 57.31 154 ASP A O 1
ATOM 1223 N N . ASN A 1 155 ? 20.927 2.593 -9.835 1.00 76.00 155 ASN A N 1
ATOM 1224 C CA . ASN A 1 155 ? 19.636 2.222 -9.209 1.00 76.00 155 ASN A CA 1
ATOM 1225 C C . ASN A 1 155 ? 19.483 0.731 -8.867 1.00 76.00 155 ASN A C 1
ATOM 1227 O O . ASN A 1 155 ? 18.379 0.180 -8.890 1.00 76.00 155 ASN A O 1
ATOM 1231 N N . GLN A 1 156 ? 20.576 0.060 -8.506 1.00 87.31 156 GLN A N 1
ATOM 1232 C CA . GLN A 1 156 ? 20.617 -1.398 -8.342 1.00 87.31 156 GLN A CA 1
ATOM 1233 C C . GLN A 1 156 ? 19.588 -1.932 -7.332 1.00 87.31 156 GLN A C 1
ATOM 1235 O O . GLN A 1 156 ? 19.081 -3.039 -7.498 1.00 87.31 156 GLN A O 1
ATOM 1240 N N . ILE A 1 157 ? 19.253 -1.168 -6.286 1.00 90.75 157 ILE A N 1
ATOM 1241 C CA . ILE A 1 157 ? 18.250 -1.588 -5.295 1.00 90.75 157 ILE A CA 1
ATOM 1242 C C . ILE A 1 157 ? 16.829 -1.611 -5.868 1.00 90.75 157 ILE A C 1
ATOM 1244 O O . ILE A 1 157 ? 16.051 -2.503 -5.524 1.00 90.75 157 ILE A O 1
ATOM 1248 N N . ILE A 1 158 ? 16.497 -0.670 -6.755 1.00 93.81 158 ILE A N 1
ATOM 1249 C CA . ILE A 1 158 ? 15.200 -0.629 -7.432 1.00 93.81 158 ILE A CA 1
ATOM 1250 C C . ILE A 1 158 ? 15.096 -1.837 -8.366 1.00 93.81 158 ILE A C 1
ATOM 1252 O O . ILE A 1 158 ? 14.151 -2.609 -8.243 1.00 93.81 158 ILE A O 1
ATOM 1256 N N . GLU A 1 159 ? 16.119 -2.088 -9.187 1.00 93.00 159 GLU A N 1
ATOM 1257 C CA . GLU A 1 159 ? 16.158 -3.236 -10.105 1.00 93.00 159 GLU A CA 1
ATOM 1258 C C . GLU A 1 159 ? 16.091 -4.587 -9.373 1.00 93.00 159 GLU A C 1
ATOM 1260 O O . GLU A 1 159 ? 15.383 -5.508 -9.787 1.00 93.00 159 GLU A O 1
ATOM 1265 N N . GLN A 1 160 ? 16.809 -4.728 -8.253 1.00 95.38 160 GLN A N 1
ATOM 1266 C CA . GLN A 1 160 ? 16.739 -5.929 -7.417 1.00 95.38 160 GLN A CA 1
ATOM 1267 C C . GLN A 1 160 ? 15.339 -6.118 -6.822 1.00 95.38 160 GLN A C 1
ATOM 1269 O O . GLN A 1 160 ? 14.834 -7.242 -6.788 1.00 95.38 160 GLN A O 1
ATOM 1274 N N . THR A 1 161 ? 14.704 -5.024 -6.392 1.00 96.25 161 THR A N 1
ATOM 1275 C CA . THR A 1 161 ? 13.343 -5.047 -5.845 1.00 96.25 161 THR A CA 1
ATOM 1276 C C . THR A 1 161 ? 12.323 -5.416 -6.919 1.00 96.25 161 THR A C 1
ATOM 1278 O O . THR A 1 161 ? 11.488 -6.281 -6.675 1.00 96.25 161 THR A O 1
ATOM 1281 N N . GLU A 1 162 ? 12.426 -4.845 -8.119 1.00 96.50 162 GLU A N 1
ATOM 1282 C CA . GLU A 1 162 ? 11.606 -5.193 -9.288 1.00 96.50 162 GLU A CA 1
ATOM 1283 C C . GLU A 1 162 ? 11.752 -6.668 -9.663 1.00 96.50 162 GLU A C 1
ATOM 1285 O O . GLU A 1 162 ? 10.769 -7.370 -9.916 1.00 96.50 162 GLU A O 1
ATOM 1290 N N . LYS A 1 163 ? 12.987 -7.178 -9.685 1.00 97.69 163 LYS A N 1
ATOM 1291 C CA . LYS A 1 163 ? 13.258 -8.580 -10.006 1.00 97.69 163 LYS A CA 1
ATOM 1292 C C . LYS A 1 163 ? 12.623 -9.523 -8.986 1.00 97.69 163 LYS A C 1
ATOM 1294 O O . LYS A 1 163 ? 11.983 -10.500 -9.380 1.00 97.69 163 LYS A O 1
ATOM 1299 N N . GLU A 1 164 ? 12.775 -9.231 -7.697 1.00 97.69 164 GLU A N 1
ATOM 1300 C CA . GLU A 1 164 ? 12.170 -10.038 -6.636 1.00 97.69 164 GLU A CA 1
ATOM 1301 C C . GLU A 1 164 ? 10.640 -9.910 -6.632 1.00 97.69 164 GLU A C 1
ATOM 1303 O O . GLU A 1 164 ? 9.944 -10.918 -6.504 1.00 97.69 164 GLU A O 1
ATOM 1308 N N . PHE A 1 165 ? 10.096 -8.710 -6.869 1.00 98.44 165 PHE A N 1
ATOM 1309 C CA . PHE A 1 165 ? 8.658 -8.498 -7.038 1.00 98.44 165 PHE A CA 1
ATOM 1310 C C . PHE A 1 165 ? 8.102 -9.365 -8.166 1.00 98.44 165 PHE A C 1
ATOM 1312 O O . PHE A 1 165 ? 7.143 -10.101 -7.954 1.00 98.44 165 PHE A O 1
ATOM 1319 N N . ASN A 1 166 ? 8.721 -9.338 -9.349 1.00 98.56 166 ASN A N 1
ATOM 1320 C CA . ASN A 1 166 ? 8.264 -10.100 -10.511 1.00 98.56 166 ASN A CA 1
ATOM 1321 C C . ASN A 1 166 ? 8.332 -11.616 -10.291 1.00 98.56 166 ASN A C 1
ATOM 1323 O O . ASN A 1 166 ? 7.428 -12.343 -10.714 1.00 98.56 166 ASN A O 1
ATOM 1327 N N . LYS A 1 167 ? 9.361 -12.098 -9.587 1.00 98.06 167 LYS A N 1
ATOM 1328 C CA . LYS A 1 167 ? 9.443 -13.497 -9.164 1.00 98.06 167 LYS A CA 1
ATOM 1329 C C . LYS A 1 167 ? 8.269 -13.858 -8.251 1.00 98.06 167 LYS A C 1
ATOM 1331 O O . LYS A 1 167 ? 7.506 -14.762 -8.591 1.00 98.06 167 LYS A O 1
ATOM 1336 N N . MET A 1 168 ? 8.061 -13.110 -7.163 1.00 97.62 168 MET A N 1
ATOM 1337 C CA . MET A 1 168 ? 6.936 -13.338 -6.246 1.00 97.62 168 MET A CA 1
ATOM 1338 C C . MET A 1 168 ? 5.589 -13.231 -6.968 1.00 97.62 168 MET A C 1
ATOM 1340 O O . MET A 1 168 ? 4.704 -14.051 -6.743 1.00 97.62 168 MET A O 1
ATOM 1344 N N . TRP A 1 169 ? 5.435 -12.271 -7.881 1.00 98.50 169 TRP A N 1
ATOM 1345 C CA . TRP A 1 169 ? 4.231 -12.072 -8.688 1.00 98.50 169 TRP A CA 1
ATOM 1346 C C . TRP A 1 169 ? 3.884 -13.313 -9.511 1.00 98.50 169 TRP A C 1
ATOM 1348 O O . TRP A 1 169 ? 2.723 -13.723 -9.553 1.00 98.50 169 TRP A O 1
ATOM 1358 N N . SER A 1 170 ? 4.890 -13.929 -10.143 1.00 98.19 170 SER A N 1
ATOM 1359 C CA . SER A 1 170 ? 4.716 -15.150 -10.936 1.00 98.19 170 SER A CA 1
ATOM 1360 C C . SER A 1 170 ? 4.353 -16.380 -10.097 1.00 98.19 170 SER A C 1
ATOM 1362 O O . SER A 1 170 ? 3.656 -17.267 -10.581 1.00 98.19 170 SER A O 1
ATOM 1364 N N . GLU A 1 171 ? 4.789 -16.413 -8.837 1.00 97.62 171 GLU A N 1
ATOM 1365 C CA . GLU A 1 171 ? 4.527 -17.499 -7.884 1.00 97.62 171 GLU A CA 1
ATOM 1366 C C . GLU A 1 171 ? 3.210 -17.306 -7.107 1.00 97.62 171 GLU A C 1
ATOM 1368 O O . GLU A 1 171 ? 2.742 -18.236 -6.441 1.00 97.62 171 GLU A O 1
ATOM 1373 N N . SER A 1 172 ? 2.630 -16.103 -7.172 1.00 98.25 172 SER A N 1
ATOM 1374 C CA . SER A 1 172 ? 1.414 -15.717 -6.456 1.00 98.25 172 SER A CA 1
ATOM 1375 C C . SER A 1 172 ? 0.148 -16.130 -7.199 1.00 98.25 172 SER A C 1
ATOM 1377 O O . SER A 1 172 ? 0.081 -16.131 -8.429 1.00 98.25 172 SER A O 1
ATOM 1379 N N . GLU A 1 173 ? -0.892 -16.415 -6.427 1.00 97.75 173 GLU A N 1
ATOM 1380 C CA . GLU A 1 173 ? -2.224 -16.745 -6.925 1.00 97.75 173 GLU A CA 1
ATOM 1381 C C . GLU A 1 173 ? -3.020 -15.459 -7.184 1.00 97.75 173 GLU A C 1
ATOM 1383 O O . GLU A 1 173 ? -2.828 -14.456 -6.496 1.00 97.75 173 GLU A O 1
ATOM 1388 N N . ILE A 1 174 ? -3.911 -15.463 -8.178 1.00 97.88 174 ILE A N 1
ATOM 1389 C CA . ILE A 1 174 ? -4.799 -14.318 -8.425 1.00 97.88 174 ILE A CA 1
ATOM 1390 C C . ILE A 1 174 ? -5.754 -14.175 -7.238 1.00 97.88 174 ILE A C 1
ATOM 1392 O O . ILE A 1 174 ? -6.400 -15.142 -6.839 1.00 97.88 174 ILE A O 1
ATOM 1396 N N . MET A 1 175 ? -5.857 -12.962 -6.692 1.00 98.19 175 MET A N 1
ATOM 1397 C CA . MET A 1 175 ? -6.871 -12.639 -5.696 1.00 98.19 175 MET A CA 1
ATOM 1398 C C . MET A 1 175 ? -8.171 -12.330 -6.434 1.00 98.19 175 MET A C 1
ATOM 1400 O O . MET A 1 175 ? -8.343 -11.229 -6.951 1.00 98.19 175 MET A O 1
ATOM 1404 N N . ASP A 1 176 ? -9.069 -13.304 -6.523 1.00 97.81 176 ASP A N 1
ATOM 1405 C CA . ASP A 1 176 ? -10.404 -13.120 -7.088 1.00 97.81 176 ASP A CA 1
ATOM 1406 C C . ASP A 1 176 ? -11.487 -13.133 -5.995 1.00 97.81 176 ASP A C 1
ATOM 1408 O O . ASP A 1 176 ? -11.210 -13.261 -4.799 1.00 97.81 176 ASP A O 1
ATOM 1412 N N . GLN A 1 177 ? -12.744 -12.969 -6.411 1.00 97.56 177 GLN A N 1
ATOM 1413 C CA . GLN A 1 177 ? -13.883 -12.941 -5.495 1.00 97.56 177 GLN A CA 1
ATOM 1414 C C . GLN A 1 177 ? -13.990 -14.231 -4.668 1.00 97.56 177 GLN A C 1
ATOM 1416 O O . GLN A 1 177 ? -14.237 -14.167 -3.465 1.00 97.56 177 GLN A O 1
ATOM 1421 N N . ARG A 1 178 ? -13.752 -15.389 -5.296 1.00 97.62 178 ARG A N 1
ATOM 1422 C CA . ARG A 1 178 ? -13.809 -16.693 -4.629 1.00 97.62 178 ARG A CA 1
ATOM 1423 C C . ARG A 1 178 ? -12.710 -16.811 -3.578 1.00 97.62 178 ARG A C 1
ATOM 1425 O O . ARG A 1 178 ? -12.982 -17.234 -2.460 1.00 97.62 178 ARG A O 1
ATOM 1432 N N . TRP A 1 179 ? -11.489 -16.400 -3.915 1.00 97.62 179 TRP A N 1
ATOM 1433 C CA . TRP A 1 179 ? -10.367 -16.406 -2.983 1.00 97.62 179 TRP A CA 1
ATOM 1434 C C . TRP A 1 179 ? -10.684 -15.583 -1.728 1.00 97.62 179 TRP A C 1
ATOM 1436 O O . TRP A 1 179 ? -10.425 -16.028 -0.610 1.00 97.62 179 TRP A O 1
ATOM 1446 N N . VAL A 1 180 ? -11.285 -14.398 -1.896 1.00 97.81 180 VAL A N 1
ATOM 1447 C CA . VAL A 1 180 ? -11.642 -13.518 -0.772 1.00 97.81 180 VAL A CA 1
ATOM 1448 C C . VAL A 1 180 ? -12.765 -14.104 0.091 1.00 97.81 180 VAL A C 1
ATOM 1450 O O . VAL A 1 180 ? -12.716 -13.954 1.309 1.00 97.81 180 VAL A O 1
ATOM 1453 N N . GLU A 1 181 ? -13.744 -14.793 -0.495 1.00 96.75 181 GLU A N 1
ATOM 1454 C CA . GLU A 1 181 ? -14.811 -15.494 0.243 1.00 96.75 181 GLU A CA 1
ATOM 1455 C C . GLU A 1 181 ? -14.268 -16.676 1.067 1.00 96.75 181 GLU A C 1
ATOM 1457 O O . GLU A 1 181 ? -14.595 -16.828 2.252 1.00 96.75 181 GLU A O 1
ATOM 1462 N N . ASP A 1 182 ? -13.373 -17.472 0.474 1.00 95.56 182 ASP A N 1
ATOM 1463 C CA . ASP A 1 182 ? -12.678 -18.566 1.162 1.00 95.56 182 ASP A CA 1
ATOM 1464 C C . ASP A 1 182 ? -11.780 -18.022 2.291 1.00 95.56 182 ASP A C 1
ATOM 1466 O O . ASP A 1 182 ? -11.695 -18.597 3.381 1.00 95.56 182 ASP A O 1
ATOM 1470 N N . TYR A 1 183 ? -11.116 -16.885 2.061 1.00 95.62 183 TYR A N 1
ATOM 1471 C CA . TYR A 1 183 ? -10.319 -16.192 3.071 1.00 95.62 183 TYR A CA 1
ATOM 1472 C C . TYR A 1 183 ? -11.169 -15.653 4.224 1.00 95.62 183 TYR A C 1
ATOM 1474 O O . TYR A 1 183 ? -10.805 -15.865 5.376 1.00 95.62 183 TYR A O 1
ATOM 1482 N N . GLU A 1 184 ? -12.296 -14.993 3.944 1.00 95.56 184 GLU A N 1
ATOM 1483 C CA . GLU A 1 184 ? -13.197 -14.433 4.962 1.00 95.56 184 GLU A CA 1
ATOM 1484 C C . GLU A 1 184 ? -13.723 -15.521 5.907 1.00 95.56 184 GLU A C 1
ATOM 1486 O O . GLU A 1 184 ? -13.702 -15.355 7.125 1.00 95.56 184 GLU A O 1
ATOM 1491 N N . SER A 1 185 ? -14.060 -16.689 5.355 1.00 92.69 185 SER A N 1
ATOM 1492 C CA . SER A 1 185 ? -14.495 -17.850 6.139 1.00 92.69 185 SER A CA 1
ATOM 1493 C C . SER A 1 185 ? -13.425 -18.330 7.132 1.00 92.69 185 SER A C 1
ATOM 1495 O O . SER A 1 185 ? -13.743 -18.693 8.266 1.00 92.69 185 SER A O 1
ATOM 1497 N N . ARG A 1 186 ? -12.142 -18.317 6.735 1.00 91.56 186 ARG A N 1
ATOM 1498 C CA . ARG A 1 186 ? -11.010 -18.623 7.634 1.00 91.56 186 ARG A CA 1
ATOM 1499 C C . ARG A 1 186 ? -10.762 -17.487 8.627 1.00 91.56 186 ARG A C 1
ATOM 1501 O O . ARG A 1 186 ? -10.557 -17.737 9.813 1.00 91.56 186 ARG A O 1
ATOM 1508 N N . TYR A 1 187 ? -10.845 -16.247 8.146 1.00 89.44 187 TYR A N 1
ATOM 1509 C CA . TYR A 1 187 ? -10.582 -15.037 8.914 1.00 89.44 187 TYR A CA 1
ATOM 1510 C C . TYR A 1 187 ? -11.483 -14.928 10.147 1.00 89.44 187 TYR A C 1
ATOM 1512 O O . TYR A 1 187 ? -10.989 -14.542 11.210 1.00 89.44 187 TYR A O 1
ATOM 1520 N N . ASP A 1 188 ? -12.766 -15.265 10.005 1.00 84.81 188 ASP A N 1
ATOM 1521 C CA . ASP A 1 188 ? -13.756 -15.223 11.084 1.00 84.81 188 ASP A CA 1
ATOM 1522 C C . ASP A 1 188 ? -13.586 -16.370 12.091 1.00 84.81 188 ASP A C 1
ATOM 1524 O O . ASP A 1 188 ? -13.892 -16.220 13.275 1.00 84.81 188 ASP A O 1
ATOM 1528 N N . PHE A 1 189 ? -13.051 -17.510 11.649 1.00 79.19 189 PHE A N 1
ATOM 1529 C CA . PHE A 1 189 ? -12.779 -18.651 12.521 1.00 79.19 189 PHE A CA 1
ATOM 1530 C C . PHE A 1 189 ? -11.592 -18.394 13.466 1.00 79.19 189 PHE A C 1
ATOM 1532 O O . PHE A 1 189 ? -11.623 -18.796 14.629 1.00 79.19 189 PHE A O 1
ATOM 1539 N N . ASP A 1 190 ? -10.561 -17.684 12.997 1.00 71.38 190 ASP A N 1
ATOM 1540 C CA . ASP A 1 190 ? -9.302 -17.458 13.726 1.00 71.38 190 ASP A CA 1
ATOM 1541 C C . ASP A 1 190 ? -9.264 -16.165 14.578 1.00 71.38 190 ASP A C 1
ATOM 1543 O O . ASP A 1 190 ? -8.210 -15.800 15.111 1.00 71.38 190 ASP A O 1
ATOM 1547 N N . ILE A 1 191 ? -10.405 -15.489 14.792 1.00 65.38 191 ILE A N 1
ATOM 1548 C CA . ILE A 1 191 ? -10.507 -14.299 15.669 1.00 65.38 191 ILE A CA 1
ATOM 1549 C C . ILE A 1 191 ? -9.863 -14.520 17.058 1.00 65.38 191 ILE A C 1
ATOM 1551 O O . ILE A 1 191 ? -9.119 -13.637 17.498 1.00 65.38 191 ILE A O 1
ATOM 1555 N N . PRO A 1 192 ? -10.060 -15.665 17.752 1.00 54.72 192 PRO A N 1
ATOM 1556 C CA . PRO A 1 192 ? -9.471 -15.884 19.075 1.00 54.72 192 PRO A CA 1
ATOM 1557 C C . PRO A 1 192 ? -7.934 -15.914 19.072 1.00 54.72 192 PRO A C 1
ATOM 1559 O O . PRO A 1 192 ? -7.318 -15.422 20.014 1.00 54.72 192 PRO A O 1
ATOM 1562 N N . ARG A 1 193 ? -7.300 -16.429 18.006 1.00 55.66 193 ARG A N 1
ATOM 1563 C CA . ARG A 1 193 ? -5.831 -16.523 17.891 1.00 55.66 193 ARG A CA 1
ATOM 1564 C C . ARG A 1 193 ? -5.162 -15.174 17.657 1.00 55.66 193 ARG A C 1
ATOM 1566 O O . ARG A 1 193 ? -4.044 -14.966 18.121 1.00 55.66 193 ARG A O 1
ATOM 1573 N N . ARG A 1 194 ? -5.830 -14.236 16.972 1.00 60.50 194 ARG A N 1
ATOM 1574 C CA . ARG A 1 194 ? -5.240 -12.915 16.684 1.00 60.50 194 ARG A CA 1
ATOM 1575 C C . ARG A 1 194 ? -4.975 -12.087 17.936 1.00 60.50 194 ARG A C 1
ATOM 1577 O O . ARG A 1 194 ? -4.021 -11.315 17.944 1.00 60.50 194 ARG A O 1
ATOM 1584 N N . ILE A 1 195 ? -5.790 -12.265 18.976 1.00 54.16 195 ILE A N 1
ATOM 1585 C CA . ILE A 1 195 ? -5.646 -11.565 20.261 1.00 54.16 195 ILE A CA 1
ATOM 1586 C C . ILE A 1 195 ? -4.365 -12.008 20.991 1.00 54.16 195 ILE A C 1
ATOM 1588 O O . ILE A 1 195 ? -3.787 -11.210 21.719 1.00 54.16 195 ILE A O 1
ATOM 1592 N N . GLU A 1 196 ? -3.893 -13.240 20.764 1.00 49.25 196 GLU A N 1
ATOM 1593 C CA . GLU A 1 196 ? -2.661 -13.768 21.372 1.00 49.25 196 GLU A CA 1
ATOM 1594 C C . GLU A 1 196 ? -1.395 -13.422 20.571 1.00 49.25 196 GLU A C 1
ATOM 1596 O O . GLU A 1 196 ? -0.330 -13.242 21.154 1.00 49.25 196 GLU A O 1
ATOM 1601 N N . THR A 1 197 ? -1.483 -13.332 19.237 1.00 50.97 197 THR A N 1
ATOM 1602 C CA . THR A 1 197 ? -0.315 -13.076 18.366 1.00 50.97 197 THR A CA 1
ATOM 1603 C C . THR A 1 197 ? 0.002 -11.601 18.145 1.00 50.97 197 THR A C 1
ATOM 1605 O O . THR A 1 197 ? 1.125 -11.262 17.774 1.00 50.97 197 THR A O 1
ATOM 1608 N N . ILE A 1 198 ? -0.979 -10.718 18.322 1.00 48.44 198 ILE A N 1
ATOM 1609 C CA . ILE 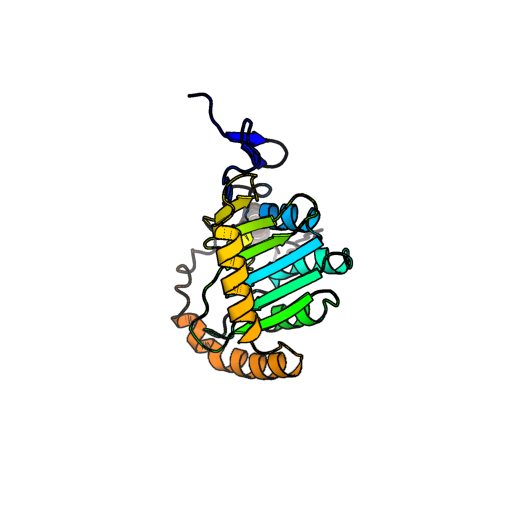A 1 198 ? -0.743 -9.280 18.322 1.00 48.44 198 ILE A CA 1
ATOM 1610 C C . ILE A 1 198 ? -0.426 -8.937 19.768 1.00 48.44 198 ILE A C 1
ATOM 1612 O O . ILE A 1 198 ? -1.302 -9.051 20.621 1.00 48.44 198 ILE A O 1
ATOM 1616 N N . ASP A 1 199 ? 0.810 -8.516 20.028 1.00 43.97 199 ASP A N 1
ATOM 1617 C CA . ASP A 1 199 ? 1.197 -7.844 21.268 1.00 43.97 199 ASP A CA 1
ATOM 1618 C C . ASP A 1 199 ? 0.407 -6.523 21.308 1.00 43.97 199 ASP A C 1
ATOM 1620 O O . ASP A 1 199 ? 0.868 -5.454 20.897 1.00 43.97 199 ASP A O 1
ATOM 1624 N N . LEU A 1 200 ? -0.887 -6.629 21.628 1.00 43.31 200 LEU A N 1
ATOM 1625 C CA . LEU A 1 200 ? -1.798 -5.508 21.718 1.00 43.31 200 LEU A CA 1
ATOM 1626 C C . LEU A 1 200 ? -1.168 -4.605 22.768 1.00 43.31 200 LEU A C 1
ATOM 1628 O O . LEU A 1 200 ? -0.942 -5.073 23.888 1.00 43.31 200 LEU A O 1
ATOM 1632 N N . PRO A 1 201 ? -0.850 -3.339 22.440 1.00 45.53 201 PRO A N 1
ATOM 1633 C CA . PRO A 1 201 ? -0.341 -2.431 23.444 1.00 45.53 201 PRO A CA 1
ATOM 1634 C C . PRO A 1 201 ? -1.359 -2.461 24.573 1.00 45.53 201 PRO A C 1
ATOM 1636 O O . PRO A 1 201 ? -2.534 -2.168 24.332 1.00 45.53 201 PRO A O 1
ATOM 1639 N N . ILE A 1 202 ? -0.897 -2.910 25.749 1.00 48.75 202 ILE A N 1
ATOM 1640 C CA . ILE A 1 202 ? -1.633 -2.945 27.014 1.00 48.75 202 ILE A CA 1
ATOM 1641 C C . ILE A 1 202 ? -2.608 -1.792 26.960 1.00 48.75 202 ILE A C 1
ATOM 1643 O O . ILE A 1 202 ? -2.138 -0.657 26.836 1.00 48.75 202 ILE A O 1
ATOM 1647 N N . VAL A 1 203 ? -3.913 -2.098 26.935 1.00 51.81 203 VAL A N 1
ATOM 1648 C CA . VAL A 1 203 ? -4.985 -1.111 26.784 1.00 51.81 203 VAL A CA 1
ATOM 1649 C C . VAL A 1 203 ? -4.618 0.068 27.669 1.00 51.81 203 VAL A C 1
ATOM 1651 O O . VAL A 1 203 ? -4.717 -0.012 28.895 1.00 51.81 203 VAL A O 1
ATOM 1654 N N . LYS A 1 204 ? -4.089 1.136 27.055 1.00 57.25 204 LYS A N 1
ATOM 1655 C CA . LYS A 1 204 ? -3.783 2.358 27.787 1.00 57.25 204 LYS A CA 1
ATOM 1656 C C . LYS A 1 204 ? -5.104 2.743 28.425 1.00 57.25 204 LYS A C 1
ATOM 1658 O O . LYS A 1 204 ? -6.138 2.660 27.758 1.00 57.25 204 LYS A O 1
ATOM 1663 N N . GLN A 1 205 ? -5.066 3.108 29.704 1.00 65.44 205 GLN A N 1
ATOM 1664 C CA . GLN A 1 205 ? -6.229 3.658 30.391 1.00 65.44 205 GLN A CA 1
ATOM 1665 C C . GLN A 1 205 ? -6.952 4.606 29.432 1.00 65.44 205 GLN A C 1
ATOM 1667 O O . GLN A 1 205 ? -6.324 5.484 28.834 1.00 65.44 205 GLN A O 1
ATOM 1672 N N . ILE A 1 206 ? -8.234 4.333 29.187 1.00 77.56 206 ILE A N 1
ATOM 1673 C CA . ILE A 1 206 ? -9.026 5.106 28.237 1.00 77.56 206 ILE A CA 1
ATOM 1674 C C . ILE A 1 206 ? -9.156 6.510 28.824 1.00 77.56 206 ILE A C 1
ATOM 1676 O O . ILE A 1 206 ? -9.920 6.731 29.760 1.00 77.56 206 ILE A O 1
ATOM 1680 N N . GLU A 1 207 ? -8.387 7.445 28.278 1.00 83.12 207 GLU A N 1
ATOM 1681 C CA . GLU A 1 207 ? -8.389 8.843 28.691 1.00 83.12 207 GLU A CA 1
ATOM 1682 C C . GLU A 1 207 ? -9.247 9.671 27.725 1.00 83.12 207 GLU A C 1
ATOM 1684 O O . GLU A 1 207 ? -9.070 9.572 26.506 1.00 83.12 207 GLU A O 1
ATOM 1689 N N . PRO A 1 208 ? -10.162 10.518 28.227 1.00 85.00 208 PRO A N 1
ATOM 1690 C CA . PRO A 1 208 ? -10.969 11.371 27.368 1.00 85.00 208 PRO A CA 1
ATOM 1691 C C . PRO A 1 208 ? -10.094 12.391 26.624 1.00 85.00 208 PRO A C 1
ATOM 1693 O O . PRO A 1 208 ? -9.216 13.037 27.204 1.00 85.00 208 PRO A O 1
ATOM 1696 N N . ASN A 1 209 ? -10.360 12.585 25.331 1.00 83.50 209 ASN A N 1
ATOM 1697 C CA . ASN A 1 209 ? -9.733 13.653 24.549 1.00 83.50 209 ASN A CA 1
ATOM 1698 C C . ASN A 1 209 ? -10.225 15.048 25.001 1.00 83.50 209 ASN A C 1
ATOM 1700 O O . ASN A 1 209 ? -11.130 15.166 25.826 1.00 83.50 209 ASN A O 1
ATOM 1704 N N . ALA A 1 210 ? -9.636 16.131 24.478 1.00 83.94 210 ALA A N 1
ATOM 1705 C CA . ALA A 1 210 ? -9.951 17.496 24.923 1.00 83.94 210 ALA A CA 1
ATOM 1706 C C . ALA A 1 210 ? -11.451 17.847 24.825 1.00 83.94 210 ALA A C 1
ATOM 1708 O O . ALA A 1 210 ? -12.012 18.420 25.758 1.00 83.94 210 ALA A O 1
ATOM 1709 N N . MET A 1 211 ? -12.115 17.445 23.736 1.00 84.44 211 MET A N 1
ATOM 1710 C CA . MET A 1 211 ? -13.551 17.669 23.545 1.00 84.44 211 MET A CA 1
ATOM 1711 C C . MET A 1 211 ? -14.384 16.844 24.535 1.00 84.44 211 MET A C 1
ATOM 1713 O O . MET A 1 211 ? -15.323 17.358 25.141 1.00 84.44 211 MET A O 1
ATOM 1717 N N . GLN A 1 212 ? -14.016 15.578 24.740 1.00 88.06 212 GLN A N 1
ATOM 1718 C CA . GLN A 1 212 ? -14.677 14.687 25.693 1.00 88.06 212 GLN A CA 1
ATOM 1719 C C . GLN A 1 212 ? -14.505 15.166 27.139 1.00 88.06 212 GLN A C 1
ATOM 1721 O O . GLN A 1 212 ? -15.452 15.084 27.913 1.00 88.06 212 GLN A O 1
ATOM 1726 N N . LYS A 1 213 ? -13.341 15.717 27.512 1.00 91.31 213 LYS A N 1
ATOM 1727 C CA . LYS A 1 213 ? -13.108 16.308 28.843 1.00 91.31 213 LYS A CA 1
ATOM 1728 C C . LYS A 1 213 ? -14.078 17.451 29.127 1.00 91.31 213 LYS A C 1
ATOM 1730 O O . LYS A 1 213 ? -14.685 17.479 30.197 1.00 91.31 213 LYS A O 1
ATOM 1735 N N . GLU A 1 214 ? -14.268 18.351 28.166 1.00 88.06 214 GLU A N 1
ATOM 1736 C CA . GLU A 1 214 ? -15.225 19.450 28.313 1.00 88.06 214 GLU A CA 1
ATOM 1737 C C . GLU A 1 214 ? -16.669 18.931 28.367 1.00 88.06 214 GLU A C 1
ATOM 1739 O O . GLU A 1 214 ? -17.433 19.314 29.252 1.00 88.06 214 GLU A O 1
ATOM 1744 N N . ALA A 1 215 ? -17.032 17.978 27.503 1.00 89.75 215 ALA A N 1
ATOM 1745 C CA . ALA A 1 215 ? -18.359 17.362 27.526 1.00 89.75 215 ALA A CA 1
ATOM 1746 C C . ALA A 1 215 ? -18.661 16.662 28.867 1.00 89.75 215 ALA A C 1
ATOM 1748 O O . ALA A 1 215 ? -19.744 16.832 29.430 1.00 89.75 215 ALA A O 1
ATOM 1749 N N . LEU A 1 216 ? -17.695 15.919 29.418 1.00 91.81 216 LEU A N 1
ATOM 1750 C CA . LEU A 1 216 ? -17.814 15.243 30.713 1.00 91.81 216 LEU A CA 1
ATOM 1751 C C . LEU A 1 216 ? -17.943 16.238 31.871 1.00 91.81 216 LEU A C 1
ATOM 1753 O O . LEU A 1 216 ? -18.737 16.009 32.786 1.00 91.81 216 LEU A O 1
ATOM 1757 N N . LYS A 1 217 ? -17.217 17.361 31.820 1.00 93.00 217 LYS A N 1
ATOM 1758 C CA . LYS A 1 217 ? -17.341 18.449 32.799 1.00 93.00 217 LYS A CA 1
ATOM 1759 C C . LYS A 1 217 ? -18.750 19.042 32.791 1.00 93.00 217 LYS A C 1
ATOM 1761 O O . LYS A 1 217 ? -19.372 19.148 33.847 1.00 93.00 217 LYS A O 1
ATOM 1766 N N . GLN A 1 218 ? -19.288 19.363 31.614 1.00 91.94 218 GLN A N 1
ATOM 1767 C CA . GLN A 1 218 ? -20.647 19.900 31.493 1.00 91.94 218 GLN A CA 1
ATOM 1768 C C . GLN A 1 218 ? -21.705 18.886 31.944 1.00 91.94 218 GLN A C 1
ATOM 1770 O O . GLN A 1 218 ? -22.630 19.235 32.678 1.00 91.94 218 GLN A O 1
ATOM 1775 N N . LEU A 1 219 ? -21.539 17.607 31.596 1.00 92.38 219 LEU A N 1
ATOM 1776 C CA . LEU A 1 219 ? -22.432 16.542 32.053 1.00 92.38 219 LEU A CA 1
ATOM 1777 C C . LEU A 1 219 ? -22.417 16.388 33.583 1.00 92.38 219 LEU A C 1
ATOM 1779 O O . LEU A 1 219 ? -23.467 16.157 34.185 1.00 92.38 219 LEU A O 1
ATOM 1783 N N . SER A 1 220 ? -21.251 16.542 34.218 1.00 93.62 220 SER A N 1
ATOM 1784 C CA . SER A 1 220 ? -21.121 16.543 35.681 1.00 93.62 220 SER A CA 1
ATOM 1785 C C . SER A 1 220 ? -21.927 17.679 36.317 1.00 93.62 220 SER A C 1
ATOM 1787 O O . SER A 1 220 ? -22.704 17.434 37.240 1.00 93.62 220 SER A O 1
ATOM 1789 N N . ASN A 1 221 ? -21.837 18.894 35.766 1.00 94.31 221 ASN A N 1
ATOM 1790 C CA . ASN A 1 221 ? -22.596 20.052 36.250 1.00 94.31 221 ASN A CA 1
ATOM 1791 C C . ASN A 1 221 ? -24.113 19.828 36.149 1.00 94.31 221 ASN A C 1
ATOM 1793 O O . ASN A 1 221 ? -24.849 20.092 37.097 1.00 94.31 221 ASN A O 1
ATOM 1797 N N . VAL A 1 222 ? -24.585 19.277 35.024 1.00 93.94 222 VAL A N 1
ATOM 1798 C CA . VAL A 1 222 ? -26.008 18.952 34.815 1.00 93.94 222 VAL A CA 1
ATOM 1799 C C . VAL A 1 222 ? -26.500 17.921 35.839 1.00 93.94 222 VAL A C 1
ATOM 1801 O O . VAL A 1 222 ? -27.595 18.067 36.388 1.00 93.94 222 VAL A O 1
ATOM 1804 N N . ARG A 1 223 ? -25.682 16.905 36.146 1.00 93.69 223 ARG A N 1
ATOM 1805 C CA . ARG A 1 223 ? -25.994 15.897 37.175 1.00 93.69 223 ARG A CA 1
ATOM 1806 C C . ARG A 1 223 ? -26.044 16.503 38.576 1.00 93.69 223 ARG A C 1
ATOM 1808 O O . ARG A 1 223 ? -26.972 16.202 39.322 1.00 93.69 223 ARG A O 1
ATOM 1815 N N . GLN A 1 224 ? -25.090 17.368 38.924 1.00 94.00 224 GLN A N 1
ATOM 1816 C CA . GLN A 1 224 ? -25.070 18.062 40.218 1.00 94.00 224 GLN A CA 1
ATOM 1817 C C . GLN A 1 224 ? -26.275 18.995 40.394 1.00 94.00 224 GLN A C 1
ATOM 1819 O O . GLN A 1 224 ? -26.802 19.109 41.495 1.00 94.00 224 GLN A O 1
ATOM 1824 N N . ALA A 1 225 ? -26.776 19.583 39.305 1.00 93.38 225 ALA A N 1
ATOM 1825 C CA . ALA A 1 225 ? -28.007 20.372 39.292 1.00 93.38 225 ALA A CA 1
ATOM 1826 C C . ALA A 1 225 ? -29.302 19.528 39.395 1.00 93.38 225 ALA A C 1
ATOM 1828 O O . ALA A 1 225 ? -30.400 20.064 39.267 1.00 93.38 225 ALA A O 1
ATOM 1829 N N . GLY A 1 226 ? -29.205 18.206 39.590 1.00 95.19 226 GLY A N 1
ATOM 1830 C CA . GLY A 1 226 ? -30.352 17.310 39.779 1.00 95.19 226 GLY A CA 1
ATOM 1831 C C . GLY A 1 226 ? -31.080 16.906 38.492 1.00 95.19 226 GLY A C 1
ATOM 1832 O O . GLY A 1 226 ? -32.106 16.222 38.546 1.00 95.19 226 GLY A O 1
ATOM 1833 N N . SER A 1 227 ? -30.563 17.288 37.322 1.00 93.56 227 SER A N 1
ATOM 1834 C CA . SER A 1 227 ? -31.170 16.935 36.037 1.00 93.56 227 SER A CA 1
ATOM 1835 C C . SER A 1 227 ? -30.899 15.472 35.675 1.00 93.56 227 SER A C 1
ATOM 1837 O O . SER A 1 227 ? -29.771 14.988 35.751 1.00 93.56 227 SER A O 1
ATOM 1839 N N . LYS A 1 228 ? -31.943 14.757 35.237 1.00 91.94 228 LYS A N 1
ATOM 1840 C CA . LYS A 1 228 ? -31.879 13.323 34.873 1.00 91.94 228 LYS A CA 1
ATOM 1841 C C . LYS A 1 228 ? -31.746 13.061 33.371 1.00 91.94 228 LYS A C 1
ATOM 1843 O O . LYS A 1 228 ? -31.639 11.911 32.956 1.00 91.94 228 LYS A O 1
ATOM 1848 N N . LYS A 1 229 ? -31.802 14.111 32.551 1.00 90.62 229 LYS A N 1
ATOM 1849 C CA . LYS A 1 229 ? -31.696 14.042 31.090 1.00 90.62 229 LYS A CA 1
ATOM 1850 C C . LYS A 1 229 ? -30.757 15.146 30.615 1.00 90.62 229 LYS A C 1
ATOM 1852 O O . LYS A 1 229 ? -30.829 16.262 31.117 1.00 90.62 229 LYS A O 1
ATOM 1857 N N . ALA A 1 230 ? -29.899 14.820 29.657 1.00 87.56 230 ALA A N 1
ATOM 1858 C CA . ALA A 1 230 ? -28.991 15.750 28.999 1.00 87.56 230 ALA A CA 1
ATOM 1859 C C . ALA A 1 230 ? -28.948 15.416 27.504 1.00 87.56 230 ALA A C 1
ATOM 1861 O O . ALA A 1 230 ? -29.118 14.254 27.129 1.00 87.56 230 ALA A O 1
ATOM 1862 N N . LEU A 1 231 ? -28.727 16.424 26.663 1.00 87.56 231 LEU A N 1
ATOM 1863 C CA . LEU A 1 231 ? -28.569 16.267 25.220 1.00 87.56 231 LEU A CA 1
ATOM 1864 C C . LEU A 1 231 ? -27.162 16.715 24.830 1.00 87.56 231 LEU A C 1
ATOM 1866 O O . LEU A 1 231 ? -26.753 17.823 25.165 1.00 87.56 231 LEU A O 1
ATOM 1870 N N . ILE A 1 232 ? -26.444 15.861 24.106 1.00 84.19 232 ILE A N 1
ATOM 1871 C CA . ILE A 1 232 ? -25.157 16.200 23.497 1.00 84.19 232 ILE A CA 1
ATOM 1872 C C . ILE A 1 232 ? -25.395 16.378 22.003 1.00 84.19 232 ILE A C 1
ATOM 1874 O O . ILE A 1 232 ? -25.887 15.470 21.333 1.00 84.19 232 ILE A O 1
ATOM 1878 N N . VAL A 1 233 ? -25.026 17.543 21.477 1.00 82.44 233 VAL A N 1
ATOM 1879 C CA . VAL A 1 233 ? -25.095 17.836 20.045 1.00 82.44 233 VAL A CA 1
ATOM 1880 C C . VAL A 1 233 ? -23.669 17.900 19.507 1.00 82.44 233 VAL A C 1
ATOM 1882 O O . VAL A 1 233 ? -22.883 18.743 19.921 1.00 82.44 233 VAL A O 1
ATOM 1885 N N . SER A 1 234 ? -23.332 17.000 18.583 1.00 80.38 234 SER A N 1
ATOM 1886 C CA . SER A 1 234 ? -22.065 17.024 17.837 1.00 80.38 234 SER A CA 1
ATOM 1887 C C . SER A 1 234 ? -22.407 17.162 16.356 1.00 80.38 234 SER A C 1
ATOM 1889 O O . SER A 1 234 ? -22.941 16.227 15.751 1.00 80.38 234 SER A O 1
ATOM 1891 N N . ALA A 1 235 ? -22.170 18.363 15.821 1.00 77.12 235 ALA A N 1
ATOM 1892 C CA . ALA A 1 235 ? -22.620 18.789 14.497 1.00 77.12 235 ALA A CA 1
ATOM 1893 C C . ALA A 1 235 ? -22.011 17.956 13.357 1.00 77.12 235 ALA A C 1
ATOM 1895 O O . ALA A 1 235 ? -22.696 17.648 12.390 1.00 77.12 235 ALA A O 1
ATOM 1896 N N . THR A 1 236 ? -20.749 17.542 13.494 1.00 78.38 236 THR A N 1
ATOM 1897 C CA . THR A 1 236 ? -20.010 16.759 12.488 1.00 78.38 236 THR A CA 1
ATOM 1898 C C . THR A 1 236 ? -20.147 15.248 12.662 1.00 78.38 236 THR A C 1
ATOM 1900 O O . THR A 1 236 ? -19.599 14.491 11.869 1.00 78.38 236 THR A O 1
ATOM 1903 N N . GLY A 1 237 ? -20.823 14.768 13.712 1.00 60.97 237 GLY A N 1
ATOM 1904 C CA . GLY A 1 237 ? -20.935 13.329 13.974 1.00 60.97 237 GLY A CA 1
ATOM 1905 C C . GLY A 1 237 ? -19.713 12.689 14.642 1.00 60.97 237 GLY A C 1
ATOM 1906 O O . GLY A 1 237 ? -19.849 11.617 15.222 1.00 60.97 237 GLY A O 1
ATOM 1907 N N . THR A 1 238 ? -18.551 13.339 14.617 1.00 56.56 238 THR A N 1
ATOM 1908 C CA . THR A 1 238 ? -17.288 12.797 15.131 1.00 56.56 238 THR A CA 1
ATOM 1909 C C . THR A 1 238 ? -17.163 12.953 16.655 1.00 56.56 238 THR A C 1
ATOM 1911 O O . THR A 1 238 ? -17.583 13.963 17.224 1.00 56.56 238 THR A O 1
ATOM 1914 N N . GLY A 1 239 ? -16.592 11.940 17.324 1.00 57.06 239 GLY A N 1
ATOM 1915 C CA . GLY A 1 239 ? -16.166 12.000 18.733 1.00 57.06 239 GLY A CA 1
ATOM 1916 C C . GLY A 1 239 ? -17.263 11.982 19.810 1.00 57.06 239 GLY A C 1
ATOM 1917 O O . GLY A 1 239 ? -17.007 12.475 20.910 1.00 57.06 239 GLY A O 1
ATOM 1918 N N . LYS A 1 240 ? -18.454 11.450 19.504 1.00 60.53 240 LYS A N 1
ATOM 1919 C CA . LYS A 1 240 ? -19.481 11.106 20.505 1.00 60.53 240 LYS A CA 1
ATOM 1920 C C . LYS A 1 240 ? -19.118 9.839 21.275 1.00 60.53 240 LYS A C 1
ATOM 1922 O O . LYS A 1 240 ? -18.493 8.954 20.653 1.00 60.53 240 LYS A O 1
#

pLDDT: mean 87.04, std 15.65, range [38.19, 98.88]

Sequence (240 aa):
MPDQYTLDLGTGEVTTNGDPSLPILVYNDSPTKNVFSAINRELRRCKSFEFSVAFITDSGITPFCHFLKNHPDVVGRIITTDYLQFSEPKALKKLLELKNVECRVYTKAAFHTKGYLFHSDEGSSLIIGSSNITNTALFYNKEWNVNIKSGDEDNQIIEQTEKEFNKMWSESEIMDQRWVEDYESRYDFDIPRRIETIDLPIVKQIEPNAMQKEALKQLSNVRQAGSKKALIVSATGTGK

Foldseek 3Di:
DPPQWDQDPVQRDTAGDPDNQDKDKQWADDQRRWQQNVLVVLQVAFQEKEWQFAEAELLLCVVVLVVQVVCLSYAYEYEYECAVPHHDLNRLVSQQVRPRYWYWYQYPDRRHWTWMWGQHPVFIKIKGWRAHSDPCRGHPDTTIIMIGTDDPPDPPVNVVVVVVSVVSVVNTGTSDPVNSVVSVVVSVVCVVVSVVPPPPPPPDPDDQDPVRVVVVVVVVVCVVVVHPDDDDDDPVPPDD

Secondary structure (DSSP, 8-state):
---SEEE-TTT--EEESS-TTS-EEE--SSSSSSHHHHHHHHHTT-SEEEEEES-B-HHHHHHHHHHHHH-TTSEEEEEE--GGG-S-HHHHHHHHT-TTEEEEE--SS----EEEEEEETTEEEEEEES--BSHHHHHTS---EEEEE--SS--HHHHHHHHHHHHHHHHSEE--HHHHHHHHHHHHHTHHHHHHHS--------PPPHHHHHHHHHHHHHHHTT-S------TTSTT-